Protein AF-A0A7X9RXE0-F1 (afdb_monomer_lite)

Organism: NCBI:txid694437

pLDDT: mean 81.04, std 15.09, range [37.72, 96.06]

Structure (mmCIF, N/CA/C/O backbone):
data_AF-A0A7X9RXE0-F1
#
_entry.id   AF-A0A7X9RXE0-F1
#
loop_
_atom_site.group_PDB
_atom_site.id
_atom_site.type_symbol
_atom_site.label_atom_id
_atom_site.label_alt_id
_atom_site.label_comp_id
_atom_site.label_asym_id
_atom_site.label_entity_id
_atom_site.label_seq_id
_atom_site.pdbx_PDB_ins_code
_atom_site.Cartn_x
_atom_site.Cartn_y
_atom_site.Cartn_z
_atom_site.occupancy
_atom_site.B_iso_or_equiv
_atom_site.auth_seq_id
_atom_site.auth_comp_id
_atom_site.auth_asym_id
_atom_site.auth_atom_id
_atom_site.pdbx_PDB_model_num
ATOM 1 N N . MET A 1 1 ? 62.538 -8.781 -4.840 1.00 44.25 1 MET A N 1
ATOM 2 C CA . MET A 1 1 ? 61.489 -9.225 -5.786 1.00 44.25 1 MET A CA 1
ATOM 3 C C . MET A 1 1 ? 60.159 -8.525 -5.466 1.00 44.25 1 MET A C 1
ATOM 5 O O . MET A 1 1 ? 59.280 -9.158 -4.906 1.00 44.25 1 MET A O 1
ATOM 9 N N . PRO A 1 2 ? 59.990 -7.224 -5.781 1.00 45.50 2 PRO A N 1
ATOM 10 C CA . PRO A 1 2 ? 58.751 -6.494 -5.482 1.00 45.50 2 PRO A CA 1
ATOM 11 C C . PRO A 1 2 ? 57.802 -6.373 -6.693 1.00 45.50 2 PRO A C 1
ATOM 13 O O . PRO A 1 2 ? 56.736 -5.781 -6.589 1.00 45.50 2 PRO A O 1
ATOM 16 N N . LYS A 1 3 ? 58.161 -6.941 -7.854 1.00 43.97 3 LYS A N 1
ATOM 17 C CA . LYS A 1 3 ? 57.412 -6.771 -9.114 1.00 43.97 3 LYS A CA 1
ATOM 18 C C . LYS A 1 3 ? 56.179 -7.678 -9.263 1.00 43.97 3 LYS A C 1
ATOM 20 O O . LYS A 1 3 ? 55.408 -7.468 -10.188 1.00 43.97 3 LYS A O 1
ATOM 25 N N . PHE A 1 4 ? 55.963 -8.637 -8.359 1.00 48.12 4 PHE A N 1
ATOM 26 C CA . PHE A 1 4 ? 54.814 -9.557 -8.420 1.00 48.12 4 PHE A CA 1
ATOM 27 C C . PHE A 1 4 ? 53.604 -9.132 -7.572 1.00 48.12 4 PHE A C 1
ATOM 29 O O . PHE A 1 4 ? 52.523 -9.680 -7.751 1.00 48.12 4 PHE A O 1
ATOM 36 N N . ILE A 1 5 ? 53.747 -8.135 -6.690 1.00 50.75 5 ILE A N 1
ATOM 37 C CA . ILE A 1 5 ? 52.647 -7.689 -5.813 1.00 50.75 5 ILE A CA 1
ATOM 38 C C . ILE A 1 5 ? 51.764 -6.630 -6.497 1.00 50.75 5 ILE A C 1
ATOM 40 O O . ILE A 1 5 ? 50.580 -6.527 -6.195 1.00 50.75 5 ILE A O 1
ATOM 44 N N . LEU A 1 6 ? 52.283 -5.902 -7.494 1.00 44.28 6 LEU A N 1
ATOM 45 C CA . LEU A 1 6 ? 51.499 -4.876 -8.193 1.00 44.28 6 LEU A CA 1
ATOM 46 C C . LEU A 1 6 ? 50.479 -5.446 -9.198 1.00 44.28 6 LEU A C 1
ATOM 48 O O . LEU A 1 6 ? 49.524 -4.756 -9.540 1.00 44.28 6 LEU A O 1
ATOM 52 N N . LEU A 1 7 ? 50.643 -6.694 -9.657 1.00 44.19 7 LEU A N 1
ATOM 53 C CA . LEU A 1 7 ? 49.737 -7.290 -10.649 1.00 44.19 7 LEU A CA 1
ATOM 54 C C . LEU A 1 7 ? 48.401 -7.749 -10.035 1.00 44.19 7 LEU A C 1
ATOM 56 O O . LEU A 1 7 ? 47.395 -7.791 -10.732 1.00 44.19 7 LEU A O 1
ATOM 60 N N . LEU A 1 8 ? 48.360 -8.036 -8.729 1.00 46.97 8 LEU A N 1
ATOM 61 C CA . LEU A 1 8 ? 47.136 -8.465 -8.036 1.00 46.97 8 LEU A CA 1
ATOM 62 C C . LEU A 1 8 ? 46.193 -7.303 -7.684 1.00 46.97 8 LEU A C 1
ATOM 64 O O . LEU A 1 8 ? 45.002 -7.529 -7.499 1.00 46.97 8 LEU A O 1
ATOM 68 N N . ILE A 1 9 ? 46.683 -6.058 -7.662 1.00 52.66 9 ILE A N 1
ATOM 69 C CA . ILE A 1 9 ? 45.861 -4.867 -7.372 1.00 52.66 9 ILE A CA 1
ATOM 70 C C . ILE A 1 9 ? 45.094 -4.390 -8.622 1.00 52.66 9 ILE A C 1
ATOM 72 O O . ILE A 1 9 ? 44.033 -3.777 -8.508 1.00 52.66 9 ILE A O 1
ATOM 76 N N . PHE A 1 10 ? 45.564 -4.727 -9.827 1.00 45.03 10 PHE A N 1
ATOM 77 C CA . PHE A 1 10 ? 44.853 -4.395 -11.069 1.00 45.03 10 PHE A CA 1
ATOM 78 C C . PHE A 1 10 ? 43.798 -5.433 -11.477 1.00 45.03 10 PHE A C 1
ATOM 80 O O . PHE A 1 10 ? 42.866 -5.094 -12.204 1.00 45.03 10 PHE A O 1
ATOM 87 N N . ILE A 1 11 ? 43.872 -6.667 -10.965 1.00 47.78 11 ILE A N 1
ATOM 88 C CA . ILE A 1 11 ? 42.849 -7.695 -11.228 1.00 47.78 11 ILE A CA 1
ATOM 89 C C . ILE A 1 11 ? 41.599 -7.463 -10.356 1.00 47.78 11 ILE A C 1
ATOM 91 O O . ILE A 1 11 ? 40.492 -7.789 -10.774 1.00 47.78 11 ILE A O 1
ATOM 95 N N . SER A 1 12 ? 41.727 -6.807 -9.195 1.00 40.38 12 SER A N 1
ATOM 96 C CA . SER A 1 12 ? 40.586 -6.465 -8.328 1.00 40.38 12 SER A CA 1
ATOM 97 C C . SER A 1 12 ? 39.787 -5.230 -8.769 1.00 40.38 12 SER A C 1
ATOM 99 O O . SER A 1 12 ? 38.697 -5.005 -8.252 1.00 40.38 12 SER A O 1
ATOM 101 N N . HIS A 1 13 ? 40.278 -4.456 -9.745 1.00 43.56 13 HIS A N 1
ATOM 102 C CA . HIS A 1 13 ? 39.550 -3.318 -10.332 1.00 43.56 13 HIS A CA 1
ATOM 103 C C . HIS A 1 13 ? 38.833 -3.666 -11.640 1.00 43.56 13 HIS A C 1
ATOM 105 O O . HIS A 1 13 ? 38.138 -2.828 -12.206 1.00 43.56 13 HIS A O 1
ATOM 111 N N . SER A 1 14 ? 38.919 -4.922 -12.084 1.00 38.50 14 SER A N 1
ATOM 112 C CA . SER A 1 14 ? 38.002 -5.457 -13.091 1.00 38.50 14 SER A CA 1
ATOM 113 C C . SER A 1 14 ? 36.732 -5.953 -12.403 1.00 38.50 14 SER A C 1
ATOM 115 O O . SER A 1 14 ? 36.313 -7.093 -12.595 1.00 38.50 14 SER A O 1
ATOM 117 N N . VAL A 1 15 ? 36.101 -5.099 -11.589 1.00 40.09 15 VAL A N 1
ATOM 118 C CA . VAL A 1 15 ? 34.658 -5.224 -11.395 1.00 40.09 15 VAL A CA 1
ATOM 119 C C . VAL A 1 15 ? 34.097 -4.884 -12.761 1.00 40.09 15 VAL A C 1
ATOM 121 O O . VAL A 1 15 ? 33.949 -3.719 -13.119 1.00 40.09 15 VAL A O 1
ATOM 124 N N . ILE A 1 16 ? 33.939 -5.931 -13.570 1.00 41.44 16 ILE A N 1
ATOM 125 C CA . ILE A 1 16 ? 33.161 -5.941 -14.796 1.00 41.44 16 ILE A CA 1
ATOM 126 C C . ILE A 1 16 ? 31.924 -5.122 -14.461 1.00 41.44 16 ILE A C 1
ATOM 128 O O . ILE A 1 16 ? 31.120 -5.533 -13.622 1.00 41.44 16 ILE A O 1
ATOM 132 N N . GLY A 1 17 ? 31.858 -3.908 -15.016 1.00 37.72 17 GLY A N 1
ATOM 133 C CA . GLY A 1 17 ? 30.697 -3.054 -14.859 1.00 37.72 17 GLY A CA 1
ATOM 134 C C . GLY A 1 17 ? 29.487 -3.919 -15.162 1.00 37.72 17 GLY A C 1
ATOM 135 O O . GLY A 1 17 ? 29.499 -4.635 -16.165 1.00 37.72 17 GLY A O 1
ATOM 136 N N . GLN A 1 18 ? 28.523 -3.924 -14.243 1.00 44.25 18 GLN A N 1
ATOM 137 C CA . GLN A 1 18 ? 27.270 -4.671 -14.313 1.00 44.25 18 GLN A CA 1
ATOM 138 C C . GLN A 1 18 ? 26.441 -4.184 -15.505 1.00 44.25 18 GLN A C 1
ATOM 140 O O . GLN A 1 18 ? 25.438 -3.500 -15.370 1.00 44.25 18 GLN A O 1
ATOM 145 N N . ASN A 1 19 ? 26.923 -4.480 -16.698 1.00 42.69 19 ASN A N 1
ATOM 146 C CA . ASN A 1 19 ? 26.260 -4.263 -17.956 1.00 42.69 19 ASN A CA 1
ATOM 147 C C . ASN A 1 19 ? 26.312 -5.616 -18.655 1.00 42.69 19 ASN A C 1
ATOM 149 O O . ASN A 1 19 ? 26.971 -5.812 -19.679 1.00 42.69 19 ASN A O 1
ATOM 153 N N . THR A 1 20 ? 25.636 -6.596 -18.046 1.00 49.38 20 THR A N 1
ATOM 154 C CA . THR A 1 20 ? 24.972 -7.614 -18.852 1.00 49.38 20 THR A CA 1
ATOM 155 C C . THR A 1 20 ? 24.248 -6.826 -19.932 1.00 49.38 20 THR A C 1
ATOM 157 O O . THR A 1 20 ? 23.436 -5.965 -19.616 1.00 49.38 20 THR A O 1
ATOM 160 N N . ARG A 1 21 ? 24.645 -6.993 -21.199 1.00 50.47 21 ARG A N 1
ATOM 161 C CA . ARG A 1 21 ? 23.953 -6.369 -22.329 1.00 50.47 21 ARG A CA 1
ATOM 162 C C . ARG A 1 21 ? 22.486 -6.768 -22.213 1.00 50.47 21 ARG A C 1
ATOM 164 O O . ARG A 1 21 ? 22.130 -7.867 -22.631 1.00 50.47 21 ARG A O 1
ATOM 171 N N . THR A 1 22 ? 21.659 -5.917 -21.614 1.00 57.44 22 THR A N 1
ATOM 172 C CA . THR A 1 22 ? 20.219 -6.109 -21.624 1.00 57.44 22 THR A CA 1
ATOM 173 C C . THR A 1 22 ? 19.841 -6.092 -23.092 1.00 57.44 22 THR A C 1
ATOM 175 O O . THR A 1 22 ? 20.142 -5.127 -23.799 1.00 57.44 22 THR A O 1
ATOM 178 N N . ASP A 1 23 ? 19.288 -7.203 -23.576 1.00 76.00 23 ASP A N 1
ATOM 179 C CA . ASP A 1 23 ? 18.811 -7.306 -24.949 1.00 76.00 23 ASP A CA 1
ATOM 180 C C . ASP A 1 23 ? 17.946 -6.072 -25.243 1.00 76.00 23 ASP A C 1
ATOM 182 O O . ASP A 1 23 ? 17.090 -5.694 -24.437 1.00 76.00 23 ASP A O 1
ATOM 186 N N . LYS A 1 24 ? 18.192 -5.419 -26.383 1.00 82.88 24 LYS A N 1
ATOM 187 C CA . LYS A 1 24 ? 17.447 -4.233 -26.812 1.00 82.88 24 LYS A CA 1
ATOM 188 C C . LYS A 1 24 ? 15.937 -4.469 -26.708 1.00 82.88 24 LYS A C 1
ATOM 190 O O . LYS A 1 24 ? 15.223 -3.591 -26.234 1.00 82.88 24 LYS A O 1
ATOM 195 N N . ARG A 1 25 ? 15.468 -5.676 -27.045 1.00 84.69 25 ARG A N 1
ATOM 196 C CA . ARG A 1 25 ? 14.058 -6.065 -26.931 1.00 84.69 25 ARG A CA 1
ATOM 197 C C . ARG A 1 25 ? 13.564 -6.086 -25.481 1.00 84.69 25 ARG A C 1
ATOM 199 O O . ARG A 1 25 ? 12.455 -5.638 -25.211 1.00 84.69 25 ARG A O 1
ATOM 206 N N . VAL A 1 26 ? 14.373 -6.591 -24.548 1.00 85.69 26 VAL A N 1
ATOM 207 C CA . VAL A 1 26 ? 14.056 -6.618 -23.107 1.00 85.69 26 VAL A CA 1
ATOM 208 C C . VAL A 1 26 ? 13.986 -5.193 -22.558 1.00 85.69 26 VAL A C 1
ATOM 210 O O . VAL A 1 26 ? 13.062 -4.872 -21.817 1.00 85.69 26 VAL A O 1
ATOM 213 N N . SER A 1 27 ? 14.908 -4.317 -22.966 1.00 87.56 27 SER A N 1
ATOM 214 C CA . SER A 1 27 ? 14.890 -2.902 -22.574 1.00 87.56 27 SER A CA 1
ATOM 215 C C . SER A 1 27 ? 13.670 -2.159 -23.129 1.00 87.56 27 SER A C 1
ATOM 217 O O . SER A 1 27 ? 13.019 -1.421 -22.395 1.00 87.56 27 SER A O 1
ATOM 219 N N . GLU A 1 28 ? 13.316 -2.380 -24.397 1.00 91.44 28 GLU A N 1
ATOM 220 C CA . GLU A 1 28 ? 12.114 -1.799 -25.005 1.00 91.44 28 GLU A CA 1
ATOM 221 C C . GLU A 1 28 ? 10.843 -2.244 -24.274 1.00 91.44 28 GLU A C 1
ATOM 223 O O . GLU A 1 28 ? 10.012 -1.402 -23.935 1.00 91.44 28 GLU A O 1
ATOM 228 N N . LYS A 1 29 ? 10.718 -3.541 -23.961 1.00 93.69 29 LYS A N 1
ATOM 229 C CA . LYS A 1 29 ? 9.581 -4.069 -23.195 1.00 93.69 29 LYS A CA 1
ATOM 230 C C . LYS A 1 29 ? 9.522 -3.538 -21.770 1.00 93.69 29 LYS A C 1
ATOM 232 O O . LYS A 1 29 ? 8.448 -3.166 -21.309 1.00 93.69 29 LYS A O 1
ATOM 237 N N . PHE A 1 30 ? 10.660 -3.446 -21.090 1.00 93.88 30 PHE A N 1
ATOM 238 C CA . PHE A 1 30 ? 10.729 -2.814 -19.778 1.00 93.88 30 PHE A CA 1
ATOM 239 C C . PHE A 1 30 ? 10.177 -1.382 -19.831 1.00 93.88 30 PHE A C 1
ATOM 241 O O . PHE A 1 30 ? 9.247 -1.058 -19.098 1.00 93.88 30 PHE A O 1
ATOM 248 N N . HIS A 1 31 ? 10.687 -0.548 -20.741 1.00 93.44 31 HIS A N 1
ATOM 249 C CA . HIS A 1 31 ? 10.259 0.846 -20.871 1.00 93.44 31 HIS A CA 1
ATOM 250 C C . HIS A 1 31 ? 8.787 0.985 -21.284 1.00 93.44 31 HIS A C 1
ATOM 252 O O . HIS A 1 31 ? 8.106 1.880 -20.785 1.00 93.44 31 HIS A O 1
ATOM 258 N N . GLU A 1 32 ? 8.281 0.088 -22.140 1.00 94.88 32 GLU A N 1
ATOM 259 C CA . GLU A 1 32 ? 6.870 0.047 -22.546 1.00 94.88 32 GLU A CA 1
ATOM 260 C C . GLU A 1 32 ? 5.936 0.009 -21.332 1.00 94.88 32 GLU A C 1
ATOM 262 O O . GLU A 1 32 ? 4.974 0.771 -21.292 1.00 94.88 32 GLU A O 1
ATOM 267 N N . PHE A 1 33 ? 6.220 -0.838 -20.338 1.00 94.31 33 PHE A N 1
ATOM 268 C CA . PHE A 1 33 ? 5.375 -0.981 -19.148 1.00 94.31 33 PHE A CA 1
ATOM 269 C C . PHE A 1 33 ? 5.765 -0.037 -18.011 1.00 94.31 33 PHE A C 1
ATOM 271 O O . PHE A 1 33 ? 4.893 0.451 -17.294 1.00 94.31 33 PHE A O 1
ATOM 278 N N . PHE A 1 34 ? 7.055 0.249 -17.846 1.00 94.25 34 PHE A N 1
ATOM 279 C CA . PHE A 1 34 ? 7.559 1.069 -16.747 1.00 94.25 34 PHE A CA 1
ATOM 280 C C . PHE A 1 34 ? 7.143 2.542 -16.872 1.00 94.25 34 PHE A C 1
ATOM 282 O O . PHE A 1 34 ? 6.776 3.174 -15.877 1.00 94.25 34 PHE A O 1
ATOM 289 N N . TYR A 1 35 ? 7.119 3.076 -18.097 1.00 94.75 35 TYR A N 1
ATOM 290 C CA . TYR A 1 35 ? 6.674 4.447 -18.368 1.00 94.75 35 TYR A CA 1
ATOM 291 C C . TYR A 1 35 ? 5.185 4.562 -18.693 1.00 94.75 35 TYR A C 1
ATOM 293 O O . TYR A 1 35 ? 4.685 5.670 -18.890 1.00 94.75 35 TYR A O 1
ATOM 301 N N . TYR A 1 36 ? 4.463 3.443 -18.762 1.00 95.19 36 TYR A N 1
ATOM 302 C CA . TYR A 1 36 ? 3.055 3.459 -19.123 1.00 95.19 36 TYR A CA 1
ATOM 303 C C . TYR A 1 36 ? 2.219 4.232 -18.097 1.00 95.19 36 TYR A C 1
ATOM 305 O O . TYR A 1 36 ? 2.326 4.014 -16.888 1.00 95.19 36 TYR A O 1
ATOM 313 N N . VAL A 1 37 ? 1.342 5.101 -18.597 1.00 93.12 37 VAL A N 1
ATOM 314 C CA . VAL A 1 37 ? 0.347 5.822 -17.800 1.00 93.12 37 VAL A CA 1
ATOM 315 C C . VAL A 1 37 ? -1.029 5.286 -18.191 1.00 93.12 37 VAL A C 1
ATOM 317 O O . VAL A 1 37 ? -1.451 5.508 -19.330 1.00 93.12 37 VAL A O 1
ATOM 320 N N . PRO A 1 38 ? -1.736 4.571 -17.299 1.00 89.75 38 PRO A N 1
ATOM 321 C CA . PRO A 1 38 ? -3.062 4.072 -17.622 1.00 89.75 38 PRO A CA 1
ATOM 322 C C . PRO A 1 38 ? -4.079 5.209 -17.685 1.00 89.75 38 PRO A C 1
ATOM 324 O O . PRO A 1 38 ? -3.904 6.281 -17.097 1.00 89.75 38 PRO A O 1
ATOM 327 N N . LYS A 1 39 ? -5.185 4.959 -18.382 1.00 85.94 39 LYS A N 1
ATOM 328 C CA . LYS A 1 39 ? -6.310 5.886 -18.428 1.00 85.94 39 LYS A CA 1
ATOM 329 C C . LYS A 1 39 ? -6.903 6.012 -17.021 1.00 85.94 39 LYS A C 1
ATOM 331 O O . LYS A 1 39 ? -7.104 4.994 -16.354 1.00 85.94 39 LYS A O 1
ATOM 336 N N . PRO A 1 40 ? -7.200 7.237 -16.556 1.00 72.38 40 PRO A N 1
ATOM 337 C CA . PRO A 1 40 ? -7.788 7.428 -15.239 1.00 72.38 40 PRO A CA 1
ATOM 338 C C . PRO A 1 40 ? -9.136 6.703 -15.174 1.00 72.38 40 PRO A C 1
ATOM 340 O O . PRO A 1 40 ? -9.995 6.911 -16.034 1.00 72.38 40 PRO A O 1
ATOM 343 N N . SER A 1 41 ? -9.333 5.847 -14.167 1.00 63.31 41 SER A N 1
ATOM 344 C CA . SER A 1 41 ? -10.673 5.339 -13.876 1.00 63.31 41 SER A CA 1
ATOM 345 C C . SER A 1 41 ? -11.470 6.379 -13.091 1.00 63.31 41 SER A C 1
ATOM 347 O O . SER A 1 41 ? -10.923 7.137 -12.294 1.00 63.31 41 SER A O 1
ATOM 349 N N . THR A 1 42 ? -12.783 6.417 -13.305 1.00 51.41 42 THR A N 1
ATOM 350 C CA . THR A 1 42 ? -13.730 7.351 -12.671 1.00 51.41 42 THR A CA 1
ATOM 351 C C . THR A 1 42 ? -13.966 7.082 -11.172 1.00 51.41 42 THR A C 1
ATOM 353 O O . THR A 1 42 ? -15.000 7.463 -10.633 1.00 51.41 42 THR A O 1
ATOM 356 N N . SER A 1 43 ? -13.040 6.412 -10.480 1.00 44.31 43 SER A N 1
ATOM 357 C CA . SER A 1 43 ? -13.219 5.936 -9.106 1.00 44.31 43 SER A CA 1
ATOM 358 C C . SER A 1 43 ? -12.566 6.853 -8.065 1.00 44.31 43 SER A C 1
ATOM 360 O O . SER A 1 43 ? -11.391 6.724 -7.741 1.00 44.31 43 SER A O 1
ATOM 362 N N . ASN A 1 44 ? -13.416 7.739 -7.546 1.00 42.53 44 ASN A N 1
ATOM 363 C CA . ASN A 1 44 ? -13.549 8.258 -6.182 1.00 42.53 44 ASN A CA 1
ATOM 364 C C . ASN A 1 44 ? -12.417 8.995 -5.431 1.00 42.53 44 ASN A C 1
ATOM 366 O O . ASN A 1 44 ? -11.430 8.437 -4.958 1.00 42.53 44 ASN A O 1
ATOM 370 N N . SER A 1 45 ? -12.818 10.228 -5.088 1.00 43.12 45 SER A N 1
ATOM 371 C CA . SER A 1 45 ? -12.722 10.872 -3.775 1.00 43.12 45 SER A CA 1
ATOM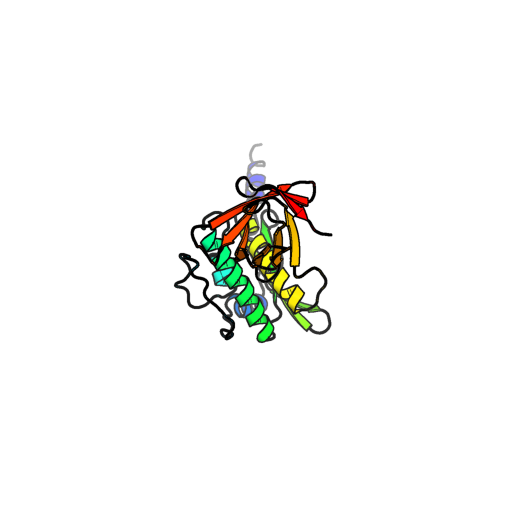 372 C C . SER A 1 45 ? -11.312 11.222 -3.305 1.00 43.12 45 SER A C 1
ATOM 374 O O . SER A 1 45 ? -10.631 10.503 -2.564 1.00 43.12 45 SER A O 1
ATOM 376 N N . GLU A 1 46 ? -10.924 12.432 -3.696 1.00 49.81 46 GLU A N 1
ATOM 377 C CA . GLU A 1 46 ? -9.988 13.266 -2.958 1.00 49.81 46 GLU A CA 1
ATOM 378 C C . GLU A 1 46 ? -10.516 13.432 -1.527 1.00 49.81 46 GLU A C 1
ATOM 380 O O . GLU A 1 46 ? -11.429 14.203 -1.245 1.00 49.81 46 GLU A O 1
ATOM 385 N N . ALA A 1 47 ? -9.952 12.663 -0.602 1.00 53.84 47 ALA A N 1
ATOM 386 C CA . ALA A 1 47 ? -9.845 13.149 0.760 1.00 53.84 47 ALA A CA 1
ATOM 387 C C . ALA A 1 47 ? -8.928 14.379 0.725 1.00 53.84 47 ALA A C 1
ATOM 389 O O . ALA A 1 47 ? -7.987 14.404 -0.072 1.00 53.84 47 ALA A O 1
ATOM 390 N N . ASN A 1 48 ? -9.176 15.355 1.600 1.00 59.91 48 ASN A N 1
ATOM 391 C CA . ASN A 1 48 ? -8.421 16.607 1.756 1.00 59.91 48 ASN A CA 1
ATOM 392 C C . ASN A 1 48 ? -6.973 16.391 2.263 1.00 59.91 48 ASN A C 1
ATOM 394 O O . ASN A 1 48 ? -6.483 17.114 3.130 1.00 59.91 48 ASN A O 1
ATOM 398 N N . LEU A 1 49 ? -6.277 15.364 1.775 1.00 70.00 49 LEU A N 1
ATOM 399 C CA . LEU A 1 49 ? -4.935 15.011 2.194 1.00 70.00 49 LEU A CA 1
ATOM 400 C C . LEU A 1 49 ? -3.942 15.991 1.560 1.00 70.00 49 LEU A C 1
ATOM 402 O O . LEU A 1 49 ? -3.646 15.931 0.366 1.00 70.00 49 LEU A O 1
ATOM 406 N N . LYS A 1 50 ? -3.408 16.902 2.374 1.00 75.38 50 LYS A N 1
ATOM 407 C CA . LYS A 1 50 ? -2.375 17.854 1.951 1.00 75.38 50 LYS A CA 1
ATOM 408 C C . LYS A 1 50 ? -1.055 17.109 1.723 1.00 75.38 50 LYS A C 1
ATOM 410 O O . LYS A 1 50 ? -0.332 16.829 2.677 1.00 75.38 50 LYS A O 1
ATOM 415 N N . SER A 1 51 ? -0.749 16.800 0.464 1.00 82.56 51 SER A N 1
ATOM 416 C CA . SER A 1 51 ? 0.554 16.285 0.020 1.00 82.56 51 SER A CA 1
ATOM 417 C C . SER A 1 51 ? 1.213 17.253 -0.959 1.00 82.56 51 SER A C 1
ATOM 419 O O . SER A 1 51 ? 0.537 17.874 -1.786 1.00 82.56 51 SER A O 1
ATOM 421 N N . LYS A 1 52 ? 2.549 17.329 -0.923 1.00 85.69 52 LYS A N 1
ATOM 422 C CA . LYS A 1 52 ? 3.345 18.111 -1.887 1.00 85.69 52 LYS A CA 1
ATOM 423 C C . LYS A 1 52 ? 3.286 17.551 -3.315 1.00 85.69 52 LYS A C 1
ATOM 425 O O . LYS A 1 52 ? 3.675 18.233 -4.256 1.00 85.69 52 LYS A O 1
ATOM 430 N N . TYR A 1 53 ? 2.801 16.320 -3.472 1.00 84.69 53 TYR A N 1
ATOM 431 C CA . TYR A 1 53 ? 2.683 15.616 -4.749 1.00 84.69 53 TYR A CA 1
ATOM 432 C C . TYR A 1 53 ? 1.284 15.719 -5.377 1.00 84.69 53 TYR A C 1
ATOM 434 O O . TYR A 1 53 ? 1.059 15.171 -6.453 1.00 84.69 53 TYR A O 1
ATOM 442 N N . SER A 1 54 ? 0.357 16.432 -4.729 1.00 81.69 54 SER A N 1
ATOM 443 C CA . SER A 1 54 ? -1.033 16.600 -5.181 1.00 81.69 54 SER A CA 1
ATOM 444 C C . SER A 1 54 ? -1.167 17.309 -6.533 1.00 81.69 54 SER A C 1
ATOM 446 O O . SER A 1 54 ? -2.140 17.093 -7.243 1.00 81.69 54 SER A O 1
ATOM 448 N N . SER A 1 55 ? -0.173 18.108 -6.929 1.00 80.00 55 SER A N 1
ATOM 449 C CA . SER A 1 55 ? -0.139 18.807 -8.221 1.00 80.00 55 SER A CA 1
ATOM 450 C C . SER A 1 55 ? 0.153 17.895 -9.418 1.00 80.00 55 SER A C 1
ATOM 452 O O . SER A 1 55 ? 0.092 18.337 -10.567 1.00 80.00 55 SER A O 1
ATOM 454 N N . PHE A 1 56 ? 0.510 16.631 -9.186 1.00 81.38 56 PHE A N 1
ATOM 455 C CA . PHE A 1 56 ? 0.749 15.681 -10.260 1.00 81.38 56 PHE A CA 1
ATOM 456 C C . PHE A 1 56 ? -0.556 15.061 -10.757 1.00 81.38 56 PHE A C 1
ATOM 458 O O . PHE A 1 56 ? -1.217 14.315 -10.047 1.00 81.38 56 PHE A O 1
ATOM 465 N N . ASN A 1 57 ? -0.855 15.282 -12.037 1.00 72.69 57 ASN A N 1
ATOM 466 C CA . ASN A 1 57 ? -2.100 14.810 -12.654 1.00 72.69 57 ASN A CA 1
ATOM 467 C C . ASN A 1 57 ? -2.095 13.317 -13.029 1.00 72.69 57 ASN A C 1
ATOM 469 O O . ASN A 1 57 ? -3.146 12.750 -13.312 1.00 72.69 57 ASN A O 1
ATOM 473 N N . GLN A 1 58 ? -0.916 12.694 -13.125 1.00 83.25 58 GLN A N 1
ATOM 474 C CA . GLN A 1 58 ? -0.733 11.331 -13.632 1.00 83.25 58 GLN A CA 1
ATOM 475 C C . GLN A 1 58 ? 0.478 10.655 -12.983 1.00 83.25 58 GLN A C 1
ATOM 477 O O . GLN A 1 58 ? 1.481 11.322 -12.683 1.00 83.25 58 GLN A O 1
ATOM 482 N N . PHE A 1 59 ? 0.387 9.332 -12.831 1.00 89.25 59 PHE A N 1
ATOM 483 C CA . PHE A 1 59 ? 1.410 8.470 -12.244 1.00 89.25 59 PHE A CA 1
ATOM 484 C C . PHE A 1 59 ? 1.657 7.238 -13.124 1.00 89.25 59 PHE A C 1
ATOM 486 O O . PHE A 1 59 ? 0.716 6.598 -13.586 1.00 89.25 59 PHE A O 1
ATOM 493 N N . SER A 1 60 ? 2.934 6.933 -13.341 1.00 92.56 60 SER A N 1
ATOM 494 C CA . SER A 1 60 ? 3.458 5.694 -13.927 1.00 92.56 60 SER A CA 1
ATOM 495 C C . SER A 1 60 ? 4.230 4.916 -12.854 1.00 92.56 60 SER A C 1
ATOM 497 O O . SER A 1 60 ? 4.485 5.445 -11.763 1.00 92.56 60 SER A O 1
ATOM 499 N N . LEU A 1 61 ? 4.644 3.681 -13.164 1.00 92.44 61 LEU A N 1
ATOM 500 C CA . LEU A 1 61 ? 5.551 2.925 -12.294 1.00 92.44 61 LEU A CA 1
ATOM 501 C C . LEU A 1 61 ? 6.859 3.685 -12.072 1.00 92.44 61 LEU A C 1
ATOM 503 O O . LEU A 1 61 ? 7.303 3.788 -10.936 1.00 92.44 61 LEU A O 1
ATOM 507 N N . GLU A 1 62 ? 7.430 4.268 -13.127 1.00 92.06 62 GLU A N 1
ATOM 508 C CA . GLU A 1 62 ? 8.645 5.078 -13.032 1.00 92.06 62 GLU A CA 1
ATOM 509 C C . GLU A 1 62 ? 8.485 6.283 -12.107 1.00 92.06 62 GLU A C 1
ATOM 511 O O . GLU A 1 62 ? 9.301 6.506 -11.212 1.00 92.06 62 GLU A O 1
ATOM 516 N N . LYS A 1 63 ? 7.400 7.035 -12.258 1.00 90.62 63 LYS A N 1
ATOM 517 C CA . LYS A 1 63 ? 7.195 8.222 -11.438 1.00 90.62 63 LYS A CA 1
ATOM 518 C C . LYS A 1 63 ? 7.019 7.863 -9.967 1.00 90.62 63 LYS A C 1
ATOM 520 O O . LYS A 1 63 ? 7.571 8.533 -9.100 1.00 90.62 63 LYS A O 1
ATOM 525 N N . LEU A 1 64 ? 6.271 6.800 -9.671 1.00 90.88 64 LEU A N 1
ATOM 526 C CA . LEU A 1 64 ? 6.133 6.319 -8.297 1.00 90.88 64 LEU A CA 1
ATOM 527 C C . LEU A 1 64 ? 7.443 5.752 -7.770 1.00 90.88 64 LEU A C 1
ATOM 529 O O . LEU A 1 64 ? 7.773 6.008 -6.623 1.00 90.88 64 LEU A O 1
ATOM 533 N N . PHE A 1 65 ? 8.216 5.065 -8.603 1.00 88.12 65 PHE A N 1
ATOM 534 C CA . PHE A 1 65 ? 9.542 4.579 -8.252 1.00 88.12 65 PHE A CA 1
ATOM 535 C C . PHE A 1 65 ? 10.482 5.712 -7.821 1.00 88.12 65 PHE A C 1
ATOM 537 O O . PHE A 1 65 ? 11.166 5.585 -6.812 1.00 88.12 65 PHE A O 1
ATOM 544 N N . VAL A 1 66 ? 10.459 6.846 -8.526 1.00 86.31 66 VAL A N 1
ATOM 545 C CA . VAL A 1 66 ? 11.274 8.024 -8.188 1.00 86.31 66 VAL A CA 1
ATOM 546 C C . VAL A 1 66 ? 10.763 8.747 -6.937 1.00 86.31 66 VAL A C 1
ATOM 548 O O . VAL A 1 66 ? 11.554 9.226 -6.129 1.00 86.31 66 VAL A O 1
ATOM 551 N N . LEU A 1 67 ? 9.443 8.871 -6.776 1.00 87.19 67 LEU A N 1
ATOM 552 C CA . LEU A 1 67 ? 8.847 9.664 -5.694 1.00 87.19 67 LEU A CA 1
ATOM 553 C C . LEU A 1 67 ? 8.705 8.894 -4.375 1.00 87.19 67 LEU A C 1
ATOM 555 O O . LEU A 1 67 ? 8.662 9.511 -3.306 1.00 87.19 67 LEU A O 1
ATOM 559 N N . TYR A 1 68 ? 8.585 7.567 -4.443 1.00 85.94 68 TYR A N 1
ATOM 560 C CA . TYR A 1 68 ? 8.321 6.700 -3.302 1.00 85.94 68 TYR A CA 1
ATOM 561 C C . TYR A 1 68 ? 9.611 6.318 -2.582 1.00 85.94 68 TYR A C 1
ATOM 563 O O . TYR A 1 68 ? 10.096 5.190 -2.634 1.00 85.94 68 TYR A O 1
ATOM 571 N N . ASP A 1 69 ? 10.137 7.283 -1.845 1.00 75.69 69 ASP A N 1
ATOM 572 C CA . ASP A 1 69 ? 11.131 7.051 -0.810 1.00 75.69 69 ASP A CA 1
ATOM 573 C C . ASP A 1 69 ? 10.456 7.125 0.564 1.00 75.69 69 ASP A C 1
ATOM 575 O O . ASP A 1 69 ? 9.625 7.990 0.785 1.00 75.69 69 ASP A O 1
ATOM 579 N N . ARG A 1 70 ? 10.788 6.245 1.515 1.00 74.06 70 ARG A N 1
ATOM 580 C CA . ARG A 1 70 ? 10.234 6.313 2.883 1.00 74.06 70 ARG A CA 1
ATOM 581 C C . ARG A 1 70 ? 11.085 7.148 3.842 1.00 74.06 70 ARG A C 1
ATOM 583 O O . ARG A 1 70 ? 10.676 7.317 4.989 1.00 74.06 70 ARG A O 1
ATOM 590 N N . THR A 1 71 ? 12.259 7.626 3.419 1.00 68.19 71 THR A N 1
ATOM 591 C CA . THR A 1 71 ? 13.200 8.329 4.310 1.00 68.19 71 THR A CA 1
ATOM 592 C C . THR A 1 71 ? 12.999 9.843 4.370 1.00 68.19 71 THR A C 1
ATOM 594 O O . THR A 1 71 ? 13.364 10.465 5.365 1.00 68.19 71 THR A O 1
ATOM 597 N N . SER A 1 72 ? 12.377 10.430 3.347 1.00 63.56 72 SER A N 1
ATOM 598 C CA . SER A 1 72 ? 12.221 11.883 3.184 1.00 63.56 72 SER A CA 1
ATOM 599 C C . SER A 1 72 ? 10.783 12.464 3.225 1.00 63.56 72 SER A C 1
ATOM 601 O O . SER A 1 72 ? 10.653 13.659 3.512 1.00 63.56 72 SER A O 1
ATOM 603 N N . PRO A 1 73 ? 9.680 11.731 2.954 1.00 76.19 73 PRO A N 1
ATOM 604 C CA . PRO A 1 73 ? 8.346 12.332 2.917 1.00 76.19 73 PRO A CA 1
ATOM 605 C C . PRO A 1 73 ? 7.669 12.436 4.286 1.00 76.19 73 PRO A C 1
ATOM 607 O O . PRO A 1 73 ? 7.916 11.646 5.197 1.00 76.19 73 PRO A O 1
ATOM 610 N N . SER A 1 74 ? 6.735 13.385 4.394 1.00 84.38 74 SER A N 1
ATOM 611 C CA . SER A 1 74 ? 5.774 13.419 5.499 1.00 84.38 74 SER A CA 1
ATOM 612 C C . SER A 1 74 ? 4.853 12.190 5.466 1.00 84.38 74 SER A C 1
ATOM 614 O O . SER A 1 74 ? 4.703 11.537 4.431 1.00 84.38 74 SER A O 1
ATOM 616 N N . ILE A 1 75 ? 4.177 11.881 6.578 1.00 82.38 75 ILE A N 1
ATOM 617 C CA . ILE A 1 75 ? 3.230 10.754 6.618 1.00 82.38 75 ILE A CA 1
ATOM 618 C C . ILE A 1 75 ? 2.106 10.902 5.580 1.00 82.38 75 ILE A C 1
ATOM 620 O O . ILE A 1 75 ? 1.736 9.929 4.924 1.00 82.38 75 ILE A O 1
ATOM 624 N N . ASN A 1 76 ? 1.642 12.135 5.363 1.00 81.25 76 ASN A N 1
ATOM 625 C CA . ASN A 1 76 ? 0.641 12.464 4.353 1.00 81.25 76 ASN A CA 1
ATOM 626 C C . ASN A 1 76 ? 1.171 12.222 2.939 1.00 81.25 76 ASN A C 1
ATOM 628 O O . ASN A 1 76 ? 0.449 11.694 2.101 1.00 81.25 76 ASN A O 1
ATOM 632 N N . ASP A 1 77 ? 2.434 12.553 2.669 1.00 85.94 77 ASP A N 1
ATOM 633 C CA . ASP A 1 77 ? 3.051 12.269 1.372 1.00 85.94 77 ASP A CA 1
ATOM 634 C C . ASP A 1 77 ? 3.194 10.763 1.126 1.00 85.94 77 ASP A C 1
ATOM 636 O O . ASP A 1 77 ? 2.919 10.302 0.020 1.00 85.94 77 ASP A O 1
ATOM 640 N N . ILE A 1 78 ? 3.575 9.985 2.148 1.00 86.62 78 ILE A N 1
ATOM 641 C CA . ILE A 1 78 ? 3.636 8.519 2.044 1.00 86.62 78 ILE A CA 1
ATOM 642 C C . ILE A 1 78 ? 2.249 7.972 1.704 1.00 86.62 78 ILE A C 1
ATOM 644 O O . ILE A 1 78 ? 2.114 7.239 0.731 1.00 86.62 78 ILE A O 1
ATOM 648 N N . ILE A 1 79 ? 1.215 8.354 2.456 1.00 84.75 79 ILE A N 1
ATOM 649 C CA . ILE A 1 79 ? -0.162 7.891 2.223 1.00 84.75 79 ILE A CA 1
ATOM 650 C C . ILE A 1 79 ? -0.652 8.296 0.833 1.00 84.75 79 ILE A C 1
ATOM 652 O O . ILE A 1 79 ? -1.247 7.479 0.131 1.00 84.75 79 ILE A O 1
ATOM 656 N N . PHE A 1 80 ? -0.379 9.535 0.416 1.00 86.06 80 PHE A N 1
ATOM 657 C CA . PHE A 1 80 ? -0.726 10.004 -0.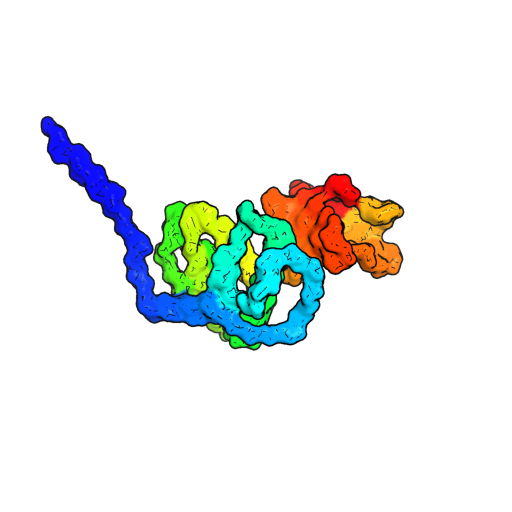918 1.00 86.06 80 PHE A CA 1
ATOM 658 C C . PHE A 1 80 ? -0.115 9.098 -1.989 1.00 86.06 80 PHE A C 1
ATOM 660 O O . PHE A 1 80 ? -0.836 8.605 -2.853 1.00 86.06 80 PHE A O 1
ATOM 667 N N . LEU A 1 81 ? 1.191 8.828 -1.910 1.00 89.12 81 LEU A N 1
ATOM 668 C CA . LEU A 1 81 ? 1.877 7.978 -2.879 1.00 89.12 81 LEU A CA 1
ATOM 669 C C . LEU A 1 81 ? 1.404 6.518 -2.824 1.00 89.12 81 LEU A C 1
ATOM 671 O O . LEU A 1 81 ? 1.231 5.914 -3.878 1.00 89.12 81 LEU A O 1
ATOM 675 N N . GLU A 1 82 ? 1.132 5.955 -1.640 1.00 88.75 82 GLU A N 1
ATOM 676 C CA . GLU A 1 82 ? 0.566 4.600 -1.509 1.00 88.75 82 GLU A CA 1
ATOM 677 C C . GLU A 1 82 ? -0.800 4.495 -2.214 1.00 88.75 82 GLU A C 1
ATOM 679 O O . GLU A 1 82 ? -1.043 3.523 -2.927 1.00 88.75 82 GLU A O 1
ATOM 684 N N . ARG A 1 83 ? -1.652 5.529 -2.136 1.00 86.44 83 ARG A N 1
ATOM 685 C CA . ARG A 1 83 ? -2.913 5.584 -2.904 1.00 86.44 83 ARG A CA 1
ATOM 686 C C . ARG A 1 83 ? -2.689 5.649 -4.409 1.00 86.44 83 ARG A C 1
ATOM 688 O O . ARG A 1 83 ? -3.429 5.018 -5.161 1.00 86.44 83 ARG A O 1
ATOM 695 N N . GLN A 1 84 ? -1.675 6.387 -4.856 1.00 88.94 84 GLN A N 1
ATOM 696 C CA . GLN A 1 84 ? -1.322 6.410 -6.275 1.00 88.94 84 GLN A CA 1
ATOM 697 C C . GLN A 1 84 ? -0.811 5.039 -6.748 1.00 88.94 84 GLN A C 1
ATOM 699 O O . GLN A 1 84 ? -1.146 4.634 -7.857 1.00 88.94 84 GLN A O 1
ATOM 704 N N . ILE A 1 85 ? -0.085 4.287 -5.908 1.00 91.31 85 ILE A N 1
ATOM 705 C CA . ILE A 1 85 ? 0.325 2.898 -6.196 1.00 91.31 85 ILE A CA 1
ATOM 706 C C . ILE A 1 85 ? -0.902 1.985 -6.341 1.00 91.31 85 ILE A C 1
ATOM 708 O O . ILE A 1 85 ? -0.984 1.229 -7.311 1.00 91.31 85 ILE A O 1
ATOM 712 N N . ILE A 1 86 ? -1.871 2.070 -5.423 1.00 89.06 86 ILE A N 1
ATOM 713 C CA . ILE A 1 86 ? -3.115 1.280 -5.480 1.00 89.06 86 ILE A CA 1
ATOM 714 C C . ILE A 1 86 ? -3.902 1.611 -6.754 1.00 89.06 86 ILE A C 1
ATOM 716 O O . ILE A 1 86 ? -4.183 0.721 -7.555 1.00 89.06 86 ILE A O 1
ATOM 720 N N . SER A 1 87 ? -4.170 2.898 -6.999 1.00 88.62 87 SER A N 1
ATOM 721 C CA . SER A 1 87 ? -4.899 3.368 -8.186 1.00 88.62 87 SER A CA 1
ATOM 722 C C . SER A 1 87 ? -4.209 2.952 -9.489 1.00 88.62 87 SER A C 1
ATOM 724 O O . SER A 1 87 ? -4.858 2.462 -10.415 1.00 88.62 87 SER A O 1
ATOM 726 N N . LEU A 1 88 ? -2.878 3.077 -9.560 1.00 92.75 88 LEU A N 1
ATOM 727 C CA . LEU A 1 88 ? -2.093 2.607 -10.700 1.00 92.75 88 LEU A CA 1
ATOM 728 C C . LEU A 1 88 ? -2.293 1.101 -10.930 1.00 92.75 88 LEU A C 1
ATOM 730 O O . LEU A 1 88 ? -2.552 0.693 -12.062 1.00 92.75 88 LEU A O 1
ATOM 734 N N . SER A 1 89 ? -2.205 0.292 -9.870 1.00 91.75 89 SER A N 1
ATOM 735 C CA . SER A 1 89 ? -2.367 -1.169 -9.929 1.00 91.75 89 SER A CA 1
ATOM 736 C C . SER A 1 89 ? -3.747 -1.560 -10.465 1.00 91.75 89 SER A C 1
ATOM 738 O O . SER A 1 89 ? -3.856 -2.360 -11.395 1.00 91.75 89 SER A O 1
ATOM 740 N N . GLU A 1 90 ? -4.804 -0.937 -9.942 1.00 90.69 90 GLU A N 1
ATOM 741 C CA . GLU A 1 90 ? -6.178 -1.170 -10.389 1.00 90.69 90 GLU A CA 1
ATOM 742 C C . GLU A 1 90 ? -6.410 -0.754 -11.842 1.00 90.69 90 GLU A C 1
ATOM 744 O O . GLU A 1 90 ? -7.075 -1.468 -12.595 1.00 90.69 90 GLU A O 1
ATOM 749 N N . ASN A 1 91 ? -5.891 0.407 -12.253 1.00 92.25 91 ASN A N 1
ATOM 750 C CA . ASN A 1 91 ? -6.078 0.906 -13.615 1.00 92.25 91 ASN A CA 1
ATOM 751 C C . ASN A 1 91 ? -5.327 0.029 -14.630 1.00 92.25 91 ASN A C 1
ATOM 753 O O . ASN A 1 91 ? -5.888 -0.316 -15.670 1.00 92.25 91 ASN A O 1
ATOM 757 N N . LEU A 1 92 ? -4.108 -0.416 -14.307 1.00 94.06 92 LEU A N 1
ATOM 758 C CA . LEU A 1 92 ? -3.368 -1.387 -15.121 1.00 94.06 92 LEU A CA 1
ATOM 759 C C . LEU A 1 92 ? -4.122 -2.718 -15.238 1.00 94.06 92 LEU A C 1
ATOM 761 O O . LEU A 1 92 ? -4.253 -3.259 -16.339 1.00 94.06 92 LEU A O 1
ATOM 765 N N . PHE A 1 93 ? -4.687 -3.213 -14.133 1.00 92.44 93 PHE A N 1
ATOM 766 C CA . PHE A 1 93 ? -5.500 -4.426 -14.141 1.00 92.44 93 PHE A CA 1
ATOM 767 C C . PHE A 1 93 ? -6.754 -4.285 -15.018 1.00 92.44 93 PHE A C 1
ATOM 769 O O . PHE A 1 93 ? -7.027 -5.160 -15.844 1.00 92.44 93 PHE A O 1
ATOM 776 N N . LYS A 1 94 ? -7.489 -3.166 -14.905 1.00 91.88 94 LYS A N 1
ATOM 777 C CA . LYS A 1 94 ? -8.669 -2.854 -15.742 1.00 91.88 94 LYS A CA 1
ATOM 778 C C . LYS A 1 94 ? -8.326 -2.846 -17.235 1.00 91.88 94 LYS A C 1
ATOM 780 O O . LYS A 1 94 ? -9.126 -3.284 -18.058 1.00 91.88 94 LYS A O 1
ATOM 785 N N . GLU A 1 95 ? -7.119 -2.411 -17.584 1.00 93.88 95 GLU A N 1
ATOM 786 C CA . GLU A 1 95 ? -6.596 -2.427 -18.953 1.00 93.88 95 GLU A CA 1
ATOM 787 C C . GLU A 1 95 ? -5.962 -3.766 -19.374 1.00 93.88 95 GLU A C 1
ATOM 789 O O . GLU A 1 95 ? -5.348 -3.853 -20.440 1.00 93.88 95 GLU A O 1
ATOM 794 N N . LYS A 1 96 ? -6.116 -4.825 -18.565 1.00 93.31 96 LYS A N 1
ATOM 795 C CA . LYS A 1 96 ? -5.552 -6.169 -18.789 1.00 93.31 96 LYS A CA 1
ATOM 796 C C . LYS A 1 96 ? -4.020 -6.181 -18.898 1.00 93.31 96 LYS A C 1
ATOM 798 O O . LYS A 1 96 ? -3.437 -7.043 -19.558 1.00 93.31 96 LYS A O 1
ATOM 803 N N . LYS A 1 97 ? -3.350 -5.225 -18.250 1.00 94.38 97 LYS A N 1
ATOM 804 C CA . LYS A 1 97 ? -1.890 -5.177 -18.110 1.00 94.38 97 LYS A CA 1
ATOM 805 C C . LYS A 1 97 ? -1.497 -5.791 -16.773 1.00 94.38 97 LYS A C 1
ATOM 807 O O . LYS A 1 97 ? -1.305 -5.093 -15.784 1.00 94.38 97 LYS A O 1
ATOM 812 N N . TYR A 1 98 ? -1.407 -7.116 -16.753 1.00 94.88 98 TYR A N 1
ATOM 813 C CA . TYR A 1 98 ? -1.016 -7.867 -15.564 1.00 94.88 98 TYR A CA 1
ATOM 814 C C . TYR A 1 98 ? 0.495 -7.775 -15.374 1.00 94.88 98 TYR A C 1
ATOM 816 O O . TYR A 1 98 ? 1.257 -8.418 -16.095 1.00 94.88 98 TYR A O 1
ATOM 824 N N . ILE A 1 99 ? 0.918 -6.928 -14.445 1.00 95.75 99 ILE A N 1
ATOM 825 C CA . ILE A 1 99 ? 2.326 -6.686 -14.140 1.00 95.75 99 ILE A CA 1
ATOM 826 C C . ILE A 1 99 ? 2.572 -7.117 -12.700 1.00 95.75 99 ILE A C 1
ATOM 828 O O . ILE A 1 99 ? 1.764 -6.809 -11.838 1.00 95.75 99 ILE A O 1
ATOM 832 N N . LEU A 1 100 ? 3.681 -7.792 -12.427 1.00 94.88 100 LEU A N 1
ATOM 833 C CA . LEU A 1 100 ? 4.215 -7.961 -11.079 1.00 94.88 100 LEU A CA 1
ATOM 834 C C . LEU A 1 100 ? 5.583 -7.296 -11.013 1.00 94.88 100 LEU A C 1
ATOM 836 O O . LEU A 1 100 ? 6.343 -7.310 -11.981 1.00 94.88 100 LEU A O 1
ATOM 840 N N . LEU A 1 101 ? 5.889 -6.697 -9.871 1.00 95.00 101 LEU A N 1
ATOM 841 C CA . LEU A 1 101 ? 7.164 -6.036 -9.648 1.00 95.00 101 LEU A CA 1
ATOM 842 C C . LEU A 1 101 ? 8.093 -6.927 -8.829 1.00 95.00 101 LEU A C 1
ATOM 844 O O . LEU A 1 101 ? 7.654 -7.652 -7.940 1.00 95.00 101 LEU A O 1
ATOM 848 N N . GLU A 1 102 ? 9.391 -6.822 -9.068 1.00 92.44 102 GLU A N 1
ATOM 849 C CA . GLU A 1 102 ? 10.414 -7.420 -8.209 1.00 92.44 102 GLU A CA 1
ATOM 850 C C . GLU A 1 102 ? 11.449 -6.355 -7.849 1.00 92.44 102 GLU A C 1
ATOM 852 O O . GLU A 1 102 ? 11.889 -5.597 -8.709 1.00 92.44 102 GLU A O 1
ATOM 857 N N . ALA A 1 103 ? 11.848 -6.276 -6.580 1.00 89.88 103 ALA A N 1
ATOM 858 C CA . ALA A 1 103 ? 12.983 -5.450 -6.180 1.00 89.88 103 ALA A CA 1
ATOM 859 C C . ALA A 1 103 ? 14.254 -6.297 -6.299 1.00 89.88 103 ALA A C 1
ATOM 861 O O . ALA A 1 103 ? 14.377 -7.309 -5.612 1.00 89.88 103 ALA A O 1
ATOM 862 N N . ILE A 1 104 ? 15.191 -5.876 -7.148 1.00 87.94 104 ILE A N 1
ATOM 863 C CA . ILE A 1 104 ? 16.507 -6.512 -7.311 1.00 87.94 104 ILE A CA 1
ATOM 864 C C . ILE A 1 104 ? 17.617 -5.504 -6.997 1.00 87.94 104 ILE A C 1
ATOM 866 O O . ILE A 1 104 ? 17.371 -4.295 -6.941 1.00 87.94 104 ILE A O 1
ATOM 870 N N . GLY A 1 105 ? 18.843 -5.981 -6.781 1.00 84.81 105 GLY A N 1
ATOM 871 C CA . GLY A 1 105 ? 19.973 -5.120 -6.443 1.00 84.81 105 GLY A CA 1
ATOM 872 C C . GLY A 1 105 ? 20.520 -5.323 -5.035 1.00 84.81 105 GLY A C 1
ATOM 873 O O . GLY A 1 105 ? 20.608 -6.437 -4.516 1.00 84.81 105 GLY A O 1
ATOM 874 N N . GLY A 1 106 ? 20.949 -4.225 -4.416 1.00 78.56 106 GLY A N 1
ATOM 875 C CA . GLY A 1 106 ? 21.669 -4.265 -3.146 1.00 78.56 106 GLY A CA 1
ATOM 876 C C . GLY A 1 106 ? 23.070 -4.868 -3.286 1.00 78.56 106 GLY A C 1
ATOM 877 O O . GLY A 1 106 ? 23.745 -4.664 -4.293 1.00 78.56 106 GLY A O 1
ATOM 878 N N . ALA A 1 107 ? 23.512 -5.628 -2.279 1.00 75.44 107 ALA A N 1
ATOM 879 C CA . ALA A 1 107 ? 24.827 -6.278 -2.305 1.00 75.44 107 ALA A CA 1
ATOM 880 C C . ALA A 1 107 ? 24.968 -7.318 -3.436 1.00 75.44 107 ALA A C 1
ATOM 882 O O . ALA A 1 107 ? 26.083 -7.600 -3.868 1.00 75.44 107 ALA A O 1
ATOM 883 N N . SER A 1 108 ? 23.846 -7.858 -3.924 1.00 76.88 108 SER A N 1
ATOM 884 C CA . SER A 1 108 ? 23.798 -8.860 -4.994 1.00 76.88 108 SER A CA 1
ATOM 885 C C . SER A 1 108 ? 23.918 -8.261 -6.401 1.00 76.88 108 SER A C 1
ATOM 887 O O . SER A 1 108 ? 24.174 -8.996 -7.352 1.00 76.88 108 SER A O 1
ATOM 889 N N . GLY A 1 109 ? 23.764 -6.939 -6.548 1.00 78.06 109 GLY A N 1
ATOM 890 C CA . GLY A 1 109 ? 23.684 -6.288 -7.858 1.00 78.06 109 GLY A CA 1
ATOM 891 C C . GLY A 1 109 ? 22.407 -6.637 -8.631 1.00 78.06 109 GLY A C 1
ATOM 892 O O . GLY A 1 109 ? 21.521 -7.319 -8.121 1.00 78.06 109 GLY A O 1
ATOM 893 N N . CYS A 1 110 ? 22.298 -6.127 -9.857 1.00 83.69 110 CYS A N 1
ATOM 894 C CA . CYS A 1 110 ? 21.129 -6.325 -10.721 1.00 83.69 110 CYS A CA 1
ATOM 895 C C . CYS A 1 110 ? 21.488 -7.251 -11.884 1.00 83.69 110 CYS A C 1
ATOM 897 O O . CYS A 1 110 ? 21.753 -6.795 -12.996 1.00 83.69 110 CYS A O 1
ATOM 899 N N . VAL A 1 111 ? 21.584 -8.548 -11.595 1.00 80.25 111 VAL A N 1
ATOM 900 C CA . VAL A 1 111 ? 22.075 -9.555 -12.550 1.00 80.25 111 VAL A CA 1
ATOM 901 C C . VAL A 1 111 ? 20.952 -10.172 -13.385 1.00 80.25 111 VAL A C 1
ATOM 903 O O . VAL A 1 111 ? 21.208 -10.719 -14.457 1.00 80.25 111 VAL A O 1
ATOM 906 N N . GLU A 1 112 ? 19.710 -10.056 -12.923 1.00 83.00 112 GLU A N 1
ATOM 907 C CA . GLU A 1 112 ? 18.515 -10.562 -13.586 1.00 83.00 112 GLU A CA 1
ATOM 908 C C . GLU A 1 112 ? 18.016 -9.622 -14.702 1.00 83.00 112 GLU A C 1
ATOM 910 O O . GLU A 1 112 ? 18.162 -8.398 -14.611 1.00 83.00 112 GLU A O 1
ATOM 915 N N . PRO A 1 113 ? 17.356 -10.160 -15.749 1.00 86.12 113 PRO A N 1
ATOM 916 C CA . PRO A 1 113 ? 16.724 -9.343 -16.780 1.00 86.12 113 PRO A CA 1
ATOM 917 C C . PRO A 1 113 ? 15.647 -8.426 -16.196 1.00 86.12 113 PRO A C 1
ATOM 919 O O . PRO A 1 113 ? 14.774 -8.877 -15.453 1.00 86.12 113 PRO A O 1
ATOM 922 N N . TRP A 1 114 ? 15.649 -7.153 -16.597 1.00 89.25 114 TRP A N 1
ATOM 923 C CA . TRP A 1 114 ? 14.690 -6.154 -16.102 1.00 89.25 114 TRP A CA 1
ATOM 924 C C . TRP A 1 114 ? 13.235 -6.440 -16.487 1.00 89.25 114 TRP A C 1
ATOM 926 O O . TRP A 1 114 ? 12.318 -5.904 -15.867 1.00 89.25 114 TRP A O 1
ATOM 936 N N . TYR A 1 115 ? 13.028 -7.286 -17.496 1.00 93.31 115 TYR A N 1
ATOM 937 C CA . TYR A 1 115 ? 11.723 -7.701 -17.982 1.00 93.31 115 TYR A CA 1
ATOM 938 C C . TYR A 1 115 ? 11.687 -9.204 -18.247 1.00 93.31 115 TYR A C 1
ATOM 940 O O . TYR A 1 115 ? 12.628 -9.763 -18.815 1.00 93.31 115 TYR A O 1
ATOM 948 N N . GLU A 1 116 ? 10.578 -9.834 -17.882 1.00 94.00 116 GLU A N 1
ATOM 949 C CA . GLU A 1 116 ? 10.263 -11.225 -18.198 1.00 94.00 116 GLU A CA 1
ATOM 950 C C . GLU A 1 116 ? 8.744 -11.397 -18.354 1.00 94.00 116 GLU A C 1
ATOM 952 O O . GLU A 1 116 ? 7.967 -10.664 -17.747 1.00 94.00 116 GLU A O 1
ATOM 957 N N . GLU A 1 117 ? 8.311 -12.375 -19.148 1.00 93.19 117 GLU A N 1
ATOM 958 C CA . GLU A 1 117 ? 6.910 -12.798 -19.232 1.00 93.19 117 GLU A CA 1
ATOM 959 C C . GLU A 1 117 ? 6.774 -14.218 -18.681 1.00 93.19 117 GLU A C 1
ATOM 961 O O . GLU A 1 117 ? 7.573 -15.093 -19.020 1.00 93.19 117 GLU A O 1
ATOM 966 N N . LYS A 1 118 ? 5.764 -14.451 -17.840 1.00 92.62 118 LYS A N 1
ATOM 967 C CA . LYS A 1 118 ? 5.405 -15.778 -17.326 1.00 92.62 118 LYS A CA 1
ATOM 968 C C . LYS A 1 118 ? 3.908 -15.992 -17.427 1.00 92.62 118 LYS A C 1
ATOM 970 O O . LYS A 1 118 ? 3.134 -15.094 -17.113 1.00 92.62 118 LYS A O 1
ATOM 975 N N . GLU A 1 119 ? 3.504 -17.198 -17.793 1.00 90.94 119 GLU A N 1
ATOM 976 C CA . GLU A 1 119 ? 2.104 -17.598 -17.725 1.00 90.94 119 GLU A CA 1
ATOM 977 C C . GLU A 1 119 ? 1.777 -18.082 -16.304 1.00 90.94 119 GLU A C 1
ATOM 979 O O . GLU A 1 119 ? 2.435 -18.983 -15.782 1.00 90.94 119 GLU A O 1
ATOM 984 N N . ILE A 1 120 ? 0.781 -17.466 -15.663 1.00 86.25 120 ILE A N 1
ATOM 985 C CA . ILE A 1 120 ? 0.250 -17.875 -14.354 1.00 86.25 120 ILE A CA 1
ATOM 986 C C . ILE A 1 120 ? -1.264 -18.003 -14.499 1.00 86.25 120 ILE A C 1
ATOM 988 O O . ILE A 1 120 ? -1.924 -17.044 -14.900 1.00 86.25 120 ILE A O 1
ATOM 992 N N . ASP A 1 121 ? -1.808 -19.189 -14.218 1.00 83.88 121 ASP A N 1
ATOM 993 C CA . ASP A 1 121 ? -3.241 -19.501 -14.332 1.00 83.88 121 ASP A CA 1
ATOM 994 C C . ASP A 1 121 ? -3.869 -19.060 -15.672 1.00 83.88 121 ASP A C 1
ATOM 996 O O . ASP A 1 121 ? -4.960 -18.487 -15.724 1.00 83.88 121 ASP A O 1
ATOM 1000 N N . GLY A 1 122 ? -3.153 -19.293 -16.780 1.00 84.62 122 GLY A N 1
ATOM 1001 C CA . GLY A 1 122 ? -3.609 -18.944 -18.131 1.00 84.62 122 GLY A CA 1
ATOM 1002 C C . GLY A 1 122 ? -3.542 -17.451 -18.469 1.00 84.62 122 GLY A C 1
ATOM 1003 O O . GLY A 1 122 ? -4.201 -17.003 -19.410 1.00 84.62 122 GLY A O 1
ATOM 1004 N N . ARG A 1 123 ? -2.806 -16.648 -17.688 1.00 88.00 123 ARG A N 1
ATOM 1005 C CA . ARG A 1 123 ? -2.607 -15.212 -17.925 1.00 88.00 123 ARG A CA 1
ATOM 1006 C C . ARG A 1 123 ? -1.133 -14.891 -18.118 1.00 88.00 123 ARG A C 1
ATOM 1008 O O . ARG A 1 123 ? -0.303 -15.273 -17.299 1.00 88.00 123 ARG A O 1
ATOM 1015 N N . ASP A 1 124 ? -0.836 -14.088 -19.135 1.00 93.00 124 ASP A N 1
ATOM 1016 C CA . ASP A 1 124 ? 0.509 -13.560 -19.367 1.00 93.00 124 ASP A CA 1
ATOM 1017 C C . ASP A 1 124 ? 0.832 -12.455 -18.357 1.00 93.00 124 ASP A C 1
ATOM 1019 O O . ASP A 1 124 ? 0.398 -11.303 -18.509 1.00 93.00 124 ASP A O 1
ATOM 1023 N N . ILE A 1 125 ? 1.618 -12.793 -17.343 1.00 94.31 125 ILE A N 1
ATOM 1024 C CA . ILE A 1 125 ? 2.118 -11.880 -16.322 1.00 94.31 125 ILE A CA 1
ATOM 1025 C C . ILE A 1 125 ? 3.460 -11.298 -16.762 1.00 94.31 125 ILE A C 1
ATOM 1027 O O . ILE A 1 125 ? 4.384 -12.022 -17.129 1.00 94.31 125 ILE A O 1
ATOM 1031 N N . LYS A 1 126 ? 3.572 -9.971 -16.706 1.00 96.06 126 LYS A N 1
ATOM 1032 C CA . LYS A 1 126 ? 4.782 -9.217 -17.031 1.00 96.06 126 LYS A CA 1
ATOM 1033 C C . LYS A 1 126 ? 5.530 -8.937 -15.739 1.00 96.06 126 LYS A C 1
ATOM 1035 O O . LYS A 1 126 ? 5.013 -8.243 -14.872 1.00 96.06 126 LYS A O 1
ATOM 1040 N N . ILE A 1 127 ? 6.735 -9.458 -15.597 1.00 95.44 127 ILE A N 1
ATOM 1041 C CA . ILE A 1 127 ? 7.584 -9.202 -14.440 1.00 95.44 127 ILE A CA 1
ATOM 1042 C C . ILE A 1 127 ? 8.500 -8.030 -14.770 1.00 95.44 127 ILE A C 1
ATOM 1044 O O . ILE A 1 127 ? 9.305 -8.107 -15.697 1.00 95.44 127 ILE A O 1
ATOM 1048 N N . ILE A 1 128 ? 8.370 -6.948 -14.007 1.00 95.19 128 ILE A N 1
ATOM 1049 C CA . ILE A 1 128 ? 9.204 -5.749 -14.109 1.00 95.19 128 ILE A CA 1
ATOM 1050 C C . ILE A 1 128 ? 10.120 -5.701 -12.891 1.00 95.19 128 ILE A C 1
ATOM 1052 O O . ILE A 1 128 ? 9.655 -5.605 -11.755 1.00 95.19 128 ILE A O 1
ATOM 1056 N N . ARG A 1 129 ? 11.434 -5.751 -13.114 1.00 92.38 129 ARG A N 1
ATOM 1057 C CA . ARG A 1 129 ? 12.415 -5.732 -12.024 1.00 92.38 129 ARG A CA 1
ATOM 1058 C C . ARG A 1 129 ? 12.971 -4.331 -11.812 1.00 92.38 129 ARG A C 1
ATOM 1060 O O . ARG A 1 129 ? 13.572 -3.741 -12.706 1.00 92.38 129 ARG A O 1
ATOM 1067 N N . LEU A 1 130 ? 12.781 -3.814 -10.606 1.00 90.38 130 LEU A N 1
ATOM 1068 C CA . LEU A 1 130 ? 13.251 -2.516 -10.150 1.00 90.38 130 LEU A CA 1
ATOM 1069 C C . LEU A 1 130 ? 14.636 -2.680 -9.527 1.00 90.38 130 LEU A C 1
ATOM 1071 O O . LEU A 1 130 ? 14.771 -3.108 -8.376 1.00 90.38 130 LEU A O 1
ATOM 1075 N N . CYS A 1 131 ? 15.657 -2.351 -10.310 1.00 85.69 131 CYS A N 1
ATOM 1076 C CA . CYS A 1 131 ? 17.048 -2.367 -9.882 1.00 85.69 131 CYS A CA 1
ATOM 1077 C C . CYS A 1 131 ? 17.360 -1.176 -8.970 1.00 85.69 131 CYS A C 1
ATOM 1079 O O . CYS A 1 131 ? 17.109 -0.034 -9.347 1.00 85.69 131 CYS A O 1
ATOM 1081 N N . SER A 1 132 ? 17.945 -1.443 -7.800 1.00 81.62 132 SER A N 1
ATOM 1082 C CA . SER A 1 132 ? 18.458 -0.399 -6.905 1.00 81.62 132 SER A CA 1
ATOM 1083 C C . SER A 1 132 ? 19.830 -0.708 -6.329 1.00 81.62 132 SER A C 1
ATOM 1085 O O . SER A 1 132 ? 20.199 -1.860 -6.094 1.00 81.62 132 SER A O 1
ATOM 1087 N N . GLY A 1 133 ? 20.575 0.355 -6.027 1.00 77.44 133 GLY A N 1
ATOM 1088 C CA . GLY A 1 133 ? 21.794 0.263 -5.228 1.00 77.44 133 GLY A CA 1
ATOM 1089 C C . GLY A 1 133 ? 21.519 -0.157 -3.777 1.00 77.44 133 GLY A C 1
ATOM 1090 O O . GLY A 1 133 ? 20.373 -0.284 -3.339 1.00 77.44 133 GLY A O 1
ATOM 1091 N N . CYS A 1 134 ? 22.587 -0.350 -2.997 1.00 67.44 134 CYS A N 1
ATOM 1092 C CA . CYS A 1 134 ? 22.514 -0.778 -1.593 1.00 67.44 134 CYS A CA 1
ATOM 1093 C C . CYS A 1 134 ? 21.652 0.122 -0.695 1.00 67.44 134 CYS A C 1
ATOM 1095 O O . CYS A 1 134 ? 20.980 -0.392 0.196 1.00 67.44 134 CYS A O 1
ATOM 1097 N N . SER A 1 135 ? 21.669 1.438 -0.911 1.00 64.06 135 SER A N 1
ATOM 1098 C CA . SER A 1 135 ? 20.891 2.401 -0.121 1.00 64.06 135 SER A CA 1
ATOM 1099 C C . SER A 1 135 ? 19.402 2.400 -0.470 1.00 64.06 135 SER A C 1
ATOM 1101 O O . SER A 1 135 ? 18.569 2.576 0.417 1.00 64.06 135 SER A O 1
ATOM 1103 N N . ASP A 1 136 ? 19.066 2.137 -1.733 1.00 66.69 136 ASP A N 1
ATOM 1104 C CA . ASP A 1 136 ? 17.736 2.429 -2.284 1.00 66.69 136 ASP A CA 1
ATOM 1105 C C . ASP A 1 136 ? 16.852 1.174 -2.368 1.00 66.69 136 ASP A C 1
ATOM 1107 O O . ASP A 1 136 ? 15.634 1.258 -2.532 1.00 66.69 136 ASP A O 1
ATOM 1111 N N . TYR A 1 137 ? 17.445 -0.013 -2.180 1.00 72.75 137 TYR A N 1
ATOM 1112 C CA . TYR A 1 137 ? 16.753 -1.306 -2.222 1.00 72.75 137 TYR A CA 1
ATOM 1113 C C . TYR A 1 137 ? 15.519 -1.358 -1.307 1.00 72.75 137 TYR A C 1
ATOM 1115 O O . TYR A 1 137 ? 14.485 -1.928 -1.663 1.00 72.75 137 TYR A O 1
ATOM 1123 N N . ARG A 1 138 ? 15.595 -0.734 -0.125 1.00 73.88 138 ARG A N 1
ATOM 1124 C CA . ARG A 1 138 ? 14.491 -0.744 0.843 1.00 73.88 138 ARG A CA 1
ATOM 1125 C C . ARG A 1 138 ? 13.266 0.019 0.335 1.00 73.88 138 ARG A C 1
ATOM 1127 O O . ARG A 1 138 ? 12.146 -0.434 0.569 1.00 73.88 138 ARG A O 1
ATOM 1134 N N . SER A 1 139 ? 13.460 1.140 -0.354 1.00 74.44 139 SER A N 1
ATOM 1135 C CA . SER A 1 139 ? 12.359 1.942 -0.899 1.00 74.44 139 SER A CA 1
ATOM 1136 C C . SER A 1 139 ? 11.662 1.205 -2.049 1.00 74.44 139 SER A C 1
ATOM 1138 O O . SER A 1 139 ? 10.436 1.066 -2.012 1.00 74.44 139 SER A O 1
ATOM 1140 N N . ASN A 1 140 ? 12.425 0.578 -2.957 1.00 82.94 140 ASN A N 1
ATOM 1141 C CA . ASN A 1 140 ? 11.870 -0.310 -3.993 1.00 82.94 140 ASN A CA 1
ATOM 1142 C C . ASN A 1 140 ? 11.030 -1.424 -3.390 1.00 82.94 140 ASN A C 1
ATOM 1144 O O . ASN A 1 140 ? 9.912 -1.673 -3.831 1.00 82.94 140 ASN A O 1
ATOM 1148 N N . TYR A 1 141 ? 11.573 -2.097 -2.374 1.00 85.62 141 TYR A N 1
ATOM 1149 C CA . TYR A 1 141 ? 10.908 -3.224 -1.741 1.00 85.62 141 TYR A CA 1
ATOM 1150 C C . TYR A 1 141 ? 9.523 -2.834 -1.214 1.00 85.62 141 TYR A C 1
ATOM 1152 O O . TYR A 1 141 ? 8.556 -3.568 -1.395 1.00 85.62 141 TYR A O 1
ATOM 1160 N N . HIS A 1 142 ? 9.396 -1.656 -0.603 1.00 86.00 142 HIS A N 1
ATOM 1161 C CA . HIS A 1 142 ? 8.109 -1.187 -0.103 1.00 86.00 142 HIS A CA 1
ATOM 1162 C C . HIS A 1 142 ? 7.100 -0.898 -1.223 1.00 86.00 142 HIS A C 1
ATOM 1164 O O . HIS A 1 142 ? 5.944 -1.299 -1.086 1.00 86.00 142 HIS A O 1
ATOM 1170 N N . LEU A 1 143 ? 7.526 -0.265 -2.322 1.00 90.12 143 LEU A N 1
ATOM 1171 C CA . LEU A 1 143 ? 6.666 -0.053 -3.493 1.00 90.12 143 LEU A CA 1
ATOM 1172 C C . LEU A 1 143 ? 6.176 -1.396 -4.043 1.00 90.12 143 LEU A C 1
ATOM 1174 O O . LEU A 1 143 ? 4.973 -1.588 -4.213 1.00 90.12 143 LEU A O 1
ATOM 1178 N N . VAL A 1 144 ? 7.104 -2.337 -4.255 1.00 91.19 144 VAL A N 1
ATOM 1179 C CA . VAL A 1 144 ? 6.832 -3.688 -4.769 1.00 91.19 144 VAL A CA 1
ATOM 1180 C C . VAL A 1 144 ? 5.813 -4.416 -3.902 1.00 91.19 144 VAL A C 1
ATOM 1182 O O . VAL A 1 144 ? 4.865 -4.987 -4.428 1.00 91.19 144 VAL A O 1
ATOM 1185 N N . VAL A 1 145 ? 5.974 -4.373 -2.577 1.00 88.50 145 VAL A N 1
ATOM 1186 C CA . VAL A 1 145 ? 5.057 -5.039 -1.642 1.00 88.50 145 VAL A CA 1
ATOM 1187 C C . VAL A 1 145 ? 3.634 -4.502 -1.772 1.00 88.50 145 VAL A C 1
ATOM 1189 O O . VAL A 1 145 ? 2.698 -5.293 -1.829 1.00 88.50 145 VAL A O 1
ATOM 1192 N N . ILE A 1 146 ? 3.457 -3.180 -1.824 1.00 88.12 146 ILE A N 1
ATOM 1193 C CA . ILE A 1 146 ? 2.123 -2.566 -1.899 1.00 88.12 146 ILE A CA 1
ATOM 1194 C C . ILE A 1 146 ? 1.486 -2.857 -3.255 1.00 88.12 146 ILE A C 1
ATOM 1196 O O . ILE A 1 146 ? 0.347 -3.312 -3.316 1.00 88.12 146 ILE A O 1
ATOM 1200 N N . TYR A 1 147 ? 2.241 -2.645 -4.332 1.00 92.06 147 TYR A N 1
ATOM 1201 C CA . TYR A 1 147 ? 1.772 -2.888 -5.690 1.00 92.06 147 TYR A CA 1
ATOM 1202 C C . TYR A 1 147 ? 1.365 -4.355 -5.895 1.00 92.06 147 TYR A C 1
ATOM 1204 O O . TYR A 1 147 ? 0.244 -4.645 -6.315 1.00 92.06 147 TYR A O 1
ATOM 1212 N N . ASN A 1 148 ? 2.248 -5.299 -5.551 1.00 91.69 148 ASN A N 1
ATOM 1213 C CA . ASN A 1 148 ? 1.983 -6.722 -5.753 1.00 91.69 148 ASN A CA 1
ATOM 1214 C C . ASN A 1 148 ? 0.866 -7.236 -4.846 1.00 91.69 148 ASN A C 1
ATOM 1216 O O . ASN A 1 148 ? 0.159 -8.145 -5.261 1.00 91.69 148 ASN A O 1
ATOM 1220 N N . ALA A 1 149 ? 0.671 -6.681 -3.644 1.00 86.44 149 ALA A N 1
ATOM 1221 C CA . ALA A 1 149 ? -0.460 -7.061 -2.797 1.00 86.44 149 ALA A CA 1
ATOM 1222 C C . ALA A 1 149 ? -1.799 -6.788 -3.503 1.00 86.44 149 ALA A C 1
ATOM 1224 O O . ALA A 1 149 ? -2.639 -7.683 -3.589 1.00 86.44 149 ALA A O 1
ATOM 1225 N N . VAL A 1 150 ? -1.958 -5.590 -4.079 1.00 88.19 150 VAL A N 1
ATOM 1226 C CA . VAL A 1 150 ? -3.157 -5.218 -4.846 1.00 88.19 150 VAL A CA 1
ATOM 1227 C C . VAL A 1 150 ? -3.275 -6.075 -6.106 1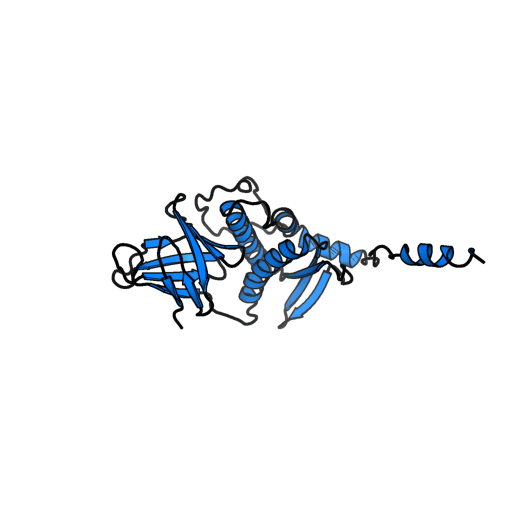.00 88.19 150 VAL A C 1
ATOM 1229 O O . VAL A 1 150 ? -4.328 -6.650 -6.373 1.00 88.19 150 VAL A O 1
ATOM 1232 N N . MET A 1 151 ? -2.194 -6.211 -6.880 1.00 90.75 151 MET A N 1
ATOM 1233 C CA . MET A 1 151 ? -2.250 -6.962 -8.134 1.00 90.75 151 MET A CA 1
ATOM 1234 C C . MET A 1 151 ? -2.522 -8.457 -7.917 1.00 90.75 151 MET A C 1
ATOM 1236 O O . MET A 1 151 ? -3.367 -9.016 -8.609 1.00 90.75 151 MET A O 1
ATOM 1240 N N . ASN A 1 152 ? -1.865 -9.109 -6.953 1.00 88.12 152 ASN A N 1
ATOM 1241 C CA . ASN A 1 152 ? -2.093 -10.526 -6.645 1.00 88.12 152 ASN A CA 1
ATOM 1242 C C . ASN A 1 152 ? -3.544 -10.781 -6.230 1.00 88.12 152 ASN A C 1
ATOM 1244 O O . ASN A 1 152 ? -4.157 -11.740 -6.699 1.00 88.12 152 ASN A O 1
ATOM 1248 N N . GLN A 1 153 ? -4.121 -9.886 -5.424 1.00 85.06 153 GLN A N 1
ATOM 1249 C CA . GLN A 1 153 ? -5.528 -9.963 -5.054 1.00 85.06 153 GLN A CA 1
ATOM 1250 C C . GLN A 1 153 ? -6.445 -9.834 -6.277 1.00 85.06 153 GLN A C 1
ATOM 1252 O O . GLN A 1 153 ? -7.348 -10.651 -6.449 1.00 85.06 153 GLN A O 1
ATOM 1257 N N . LEU A 1 154 ? -6.222 -8.830 -7.132 1.00 86.62 154 LEU A N 1
ATOM 1258 C CA . LEU A 1 154 ? -7.006 -8.645 -8.358 1.00 86.62 154 LEU A CA 1
ATOM 1259 C C . LEU A 1 154 ? -6.860 -9.844 -9.308 1.00 86.62 154 LEU A C 1
ATOM 1261 O O . LEU A 1 154 ? -7.805 -10.214 -10.005 1.00 86.62 154 LEU A O 1
ATOM 1265 N N . LEU A 1 155 ? -5.688 -10.483 -9.312 1.00 87.38 155 LEU A N 1
ATOM 1266 C CA . LEU A 1 155 ? -5.424 -11.686 -10.091 1.00 87.38 155 LEU A CA 1
ATOM 1267 C C . LEU A 1 155 ? -6.085 -12.944 -9.507 1.00 87.38 155 LEU A C 1
ATOM 1269 O O . LEU A 1 155 ? -6.361 -13.855 -10.287 1.00 87.38 155 LEU A O 1
ATOM 1273 N N . GLY A 1 156 ? -6.403 -12.970 -8.211 1.00 82.06 156 GLY A N 1
ATOM 1274 C CA . GLY A 1 156 ? -6.953 -14.137 -7.515 1.00 82.06 156 GLY A CA 1
ATOM 1275 C C . GLY A 1 156 ? -5.893 -15.131 -7.027 1.00 82.06 156 GLY A C 1
ATOM 1276 O O . GLY A 1 156 ? -6.215 -16.294 -6.815 1.00 82.06 156 GLY A O 1
ATOM 1277 N N . ILE A 1 157 ? -4.643 -14.687 -6.863 1.00 79.00 157 ILE A N 1
ATOM 1278 C CA . ILE A 1 157 ? -3.531 -15.495 -6.342 1.00 79.00 157 ILE A CA 1
ATOM 1279 C C . ILE A 1 157 ? -3.567 -15.406 -4.800 1.00 79.00 157 ILE A C 1
ATOM 1281 O O . ILE A 1 157 ? -3.473 -14.308 -4.251 1.00 79.00 157 ILE A O 1
ATOM 1285 N N . GLU A 1 158 ? -3.762 -16.530 -4.097 1.00 59.69 158 GLU A N 1
ATOM 1286 C CA . GLU A 1 158 ? -3.951 -16.570 -2.629 1.00 59.69 158 GLU A CA 1
ATOM 1287 C C . GLU A 1 158 ? -2.703 -16.173 -1.800 1.00 59.69 158 GLU A C 1
ATOM 1289 O O . GLU A 1 158 ? -1.580 -16.462 -2.229 1.00 59.69 158 GLU A O 1
ATOM 1294 N N . PRO A 1 159 ? -2.865 -15.712 -0.530 1.00 60.12 159 PRO A N 1
ATOM 1295 C CA . PRO A 1 159 ? -4.057 -15.105 0.107 1.00 60.12 159 PRO A CA 1
ATOM 1296 C C . PRO A 1 159 ? -3.689 -13.798 0.889 1.00 60.12 159 PRO A C 1
ATOM 1298 O O . PRO A 1 159 ? -2.538 -13.376 0.870 1.00 60.12 159 PRO A O 1
ATOM 1301 N N . GLU A 1 160 ? -4.539 -13.019 1.578 1.00 56.91 160 GLU A N 1
ATOM 1302 C CA . GLU A 1 160 ? -5.603 -13.324 2.551 1.00 56.91 160 GLU A CA 1
ATOM 1303 C C . GLU A 1 160 ? -6.320 -12.012 2.995 1.00 56.91 160 GLU A C 1
ATOM 1305 O O . GLU A 1 160 ? -5.862 -10.920 2.664 1.00 56.91 160 GLU A O 1
ATOM 1310 N N . ALA A 1 161 ? -7.431 -12.148 3.741 1.00 54.03 161 ALA A N 1
ATOM 1311 C CA . ALA A 1 161 ? -8.263 -11.137 4.424 1.00 54.03 161 ALA A CA 1
ATOM 1312 C C . ALA A 1 161 ? -8.219 -9.686 3.892 1.00 54.03 161 ALA A C 1
ATOM 1314 O O . ALA A 1 161 ? -7.305 -8.922 4.192 1.00 54.03 161 ALA A O 1
ATOM 1315 N N . LYS A 1 162 ? -9.310 -9.247 3.240 1.00 65.19 162 LYS A N 1
ATOM 1316 C CA . LYS A 1 162 ? -9.536 -7.819 2.924 1.00 65.19 162 LYS A CA 1
ATOM 1317 C C . LYS A 1 162 ? -9.351 -6.917 4.151 1.00 65.19 162 LYS A C 1
ATOM 1319 O O . LYS A 1 162 ? -8.886 -5.793 4.016 1.00 65.19 162 LYS A O 1
ATOM 1324 N N . HIS A 1 163 ? -9.691 -7.446 5.326 1.00 82.06 163 HIS A N 1
ATOM 1325 C CA . HIS A 1 163 ? -9.831 -6.699 6.562 1.00 82.06 163 HIS A CA 1
ATOM 1326 C C . HIS A 1 163 ? -9.065 -7.343 7.718 1.00 82.06 163 HIS A C 1
ATOM 1328 O O . HIS A 1 163 ? -9.179 -8.547 7.955 1.00 82.06 163 HIS A O 1
ATOM 1334 N N . VAL A 1 164 ? -8.325 -6.539 8.482 1.00 88.44 164 VAL A N 1
ATOM 1335 C CA . VAL A 1 164 ? -7.748 -6.937 9.773 1.00 88.44 164 VAL A CA 1
ATOM 1336 C C . VAL A 1 164 ? -8.428 -6.135 10.866 1.00 88.44 164 VAL A C 1
ATOM 1338 O O . VAL A 1 164 ? -8.254 -4.923 10.963 1.00 88.44 164 VAL A O 1
ATOM 1341 N N . MET A 1 165 ? -9.181 -6.822 11.720 1.00 92.75 165 MET A N 1
ATOM 1342 C CA . MET A 1 165 ? -9.999 -6.173 12.739 1.00 92.75 165 MET A CA 1
ATOM 1343 C C . MET A 1 165 ? -9.383 -6.307 14.130 1.00 92.75 165 MET A C 1
ATOM 1345 O O . MET A 1 165 ? -8.927 -7.373 14.546 1.00 92.75 165 MET A O 1
ATOM 1349 N N . TYR A 1 166 ? -9.425 -5.227 14.898 1.00 93.06 166 TYR A N 1
ATOM 1350 C CA . TYR A 1 166 ? -9.053 -5.192 16.302 1.00 93.06 166 TYR A CA 1
ATOM 1351 C C . TYR A 1 166 ? -10.191 -4.621 17.148 1.00 93.06 166 TYR A C 1
ATOM 1353 O O . TYR A 1 166 ? -11.010 -3.858 16.660 1.00 93.06 166 TYR A O 1
ATOM 1361 N N . SER A 1 167 ? -10.221 -4.940 18.440 1.00 92.44 167 SER A N 1
ATOM 1362 C CA . SER A 1 167 ? -11.203 -4.424 19.400 1.00 92.44 167 SER A CA 1
ATOM 1363 C C . SER A 1 167 ? -10.532 -3.739 20.589 1.00 92.44 167 SER A C 1
ATOM 1365 O O . SER A 1 167 ? -9.464 -4.156 21.044 1.00 92.44 167 SER A O 1
ATOM 1367 N N . SER A 1 168 ? -11.166 -2.695 21.114 1.00 90.06 168 SER A N 1
ATOM 1368 C CA . SER A 1 168 ? -10.786 -2.010 22.354 1.00 90.06 168 SER A CA 1
ATOM 1369 C C . SER A 1 168 ? -12.039 -1.631 23.142 1.00 90.06 168 SER A C 1
ATOM 1371 O O . SER A 1 168 ? -13.116 -1.508 22.572 1.00 90.06 168 SER A O 1
ATOM 1373 N N . ARG A 1 169 ? -11.894 -1.445 24.456 1.00 83.62 169 ARG A N 1
ATOM 1374 C CA . ARG A 1 169 ? -12.924 -0.854 25.335 1.00 83.62 169 ARG A CA 1
ATOM 1375 C C . ARG A 1 169 ? -12.588 0.580 25.756 1.00 83.62 169 ARG A C 1
ATOM 1377 O O . ARG A 1 169 ? -13.254 1.143 26.610 1.00 83.62 169 ARG A O 1
ATOM 1384 N N . ASN A 1 170 ? -11.504 1.135 25.213 1.00 73.69 170 ASN A N 1
ATOM 1385 C CA . ASN A 1 170 ? -10.877 2.358 25.718 1.00 73.69 170 ASN A CA 1
ATOM 1386 C C . ASN A 1 170 ? -10.822 3.479 24.668 1.00 73.69 170 ASN A C 1
ATOM 1388 O O . ASN A 1 170 ? -10.053 4.420 24.834 1.00 73.69 170 ASN A O 1
ATOM 1392 N N . PHE A 1 171 ? -11.577 3.382 23.572 1.00 72.88 171 PHE A N 1
ATOM 1393 C CA . PHE A 1 171 ? -11.621 4.455 22.578 1.00 72.88 171 PHE A CA 1
ATOM 1394 C C . PHE A 1 171 ? -12.836 5.336 22.842 1.00 72.88 171 PHE A C 1
ATOM 1396 O O . PHE A 1 171 ? -13.943 4.832 22.735 1.00 72.88 171 PHE A O 1
ATOM 1403 N N . VAL A 1 172 ? -12.597 6.605 23.208 1.00 63.47 172 VAL A N 1
ATOM 1404 C CA . VAL A 1 172 ? -13.586 7.654 23.545 1.00 63.47 172 VAL A CA 1
ATOM 1405 C C . VAL A 1 172 ? -14.667 7.181 24.544 1.00 63.47 172 VAL A C 1
ATOM 1407 O O . VAL A 1 172 ? -15.490 6.323 24.252 1.00 63.47 172 VAL A O 1
ATOM 1410 N N . GLU A 1 173 ? -14.667 7.739 25.759 1.00 62.94 173 GLU A N 1
ATOM 1411 C CA . GLU A 1 173 ? -15.731 7.513 26.765 1.00 62.94 173 GLU A CA 1
ATOM 1412 C C . GLU A 1 173 ? -15.987 6.038 27.161 1.00 62.94 173 GLU A C 1
ATOM 1414 O O . GLU A 1 173 ? -17.110 5.650 27.463 1.00 62.94 173 GLU A O 1
ATOM 1419 N N . ASN A 1 174 ? -14.945 5.196 27.206 1.00 68.50 174 ASN A N 1
ATOM 1420 C CA . ASN A 1 174 ? -15.049 3.760 27.533 1.00 68.50 174 ASN A CA 1
ATOM 1421 C C . ASN A 1 174 ? -15.974 2.952 26.599 1.00 68.50 174 ASN A C 1
ATOM 1423 O O . ASN A 1 174 ? -16.484 1.898 26.989 1.00 68.50 174 ASN A O 1
ATOM 1427 N N . SER A 1 175 ? -16.184 3.418 25.366 1.00 77.56 175 SER A N 1
ATOM 1428 C CA . SER A 1 175 ? -16.969 2.669 24.392 1.00 77.56 175 SER A CA 1
ATOM 1429 C C . SER A 1 175 ? -16.227 1.424 23.894 1.00 77.56 175 SER A C 1
ATOM 1431 O O . SER A 1 175 ? -14.996 1.403 23.734 1.00 77.56 175 SER A O 1
ATOM 1433 N N . THR A 1 176 ? -16.982 0.362 23.609 1.00 88.94 176 THR A N 1
ATOM 1434 C CA . THR A 1 176 ? -16.436 -0.793 22.898 1.00 88.94 176 THR A CA 1
ATOM 1435 C C . THR A 1 176 ? -16.321 -0.446 21.414 1.00 88.94 176 THR A C 1
ATOM 1437 O O . THR A 1 176 ? -17.328 -0.224 20.750 1.00 88.94 176 THR A O 1
ATOM 1440 N N . THR A 1 177 ? -15.101 -0.419 20.879 1.00 92.06 177 THR A N 1
ATOM 1441 C CA . THR A 1 177 ? -14.810 -0.007 19.499 1.00 92.06 177 THR A CA 1
ATOM 1442 C C . THR A 1 177 ? -14.086 -1.103 18.728 1.00 92.06 177 THR A C 1
ATOM 1444 O O . THR A 1 177 ? -13.177 -1.753 19.254 1.00 92.06 177 THR A O 1
ATOM 1447 N N . THR A 1 178 ? -14.443 -1.249 17.455 1.00 93.81 178 THR A N 1
ATOM 1448 C CA . THR A 1 178 ? -13.686 -2.009 16.462 1.00 9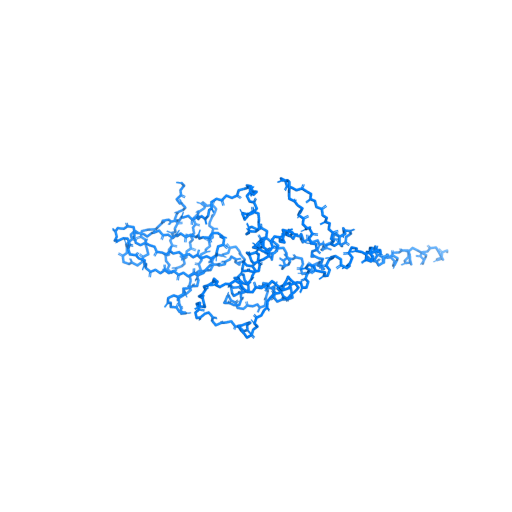3.81 178 THR A CA 1
ATOM 1449 C C . THR A 1 178 ? -12.832 -1.067 15.624 1.00 93.81 178 THR A C 1
ATOM 1451 O O . THR A 1 178 ? -13.338 -0.071 15.120 1.00 93.81 178 THR A O 1
ATOM 1454 N N . LEU A 1 179 ? -11.557 -1.405 15.456 1.00 94.12 179 LEU A N 1
ATOM 1455 C CA . LEU A 1 179 ? -10.663 -0.842 14.451 1.00 94.12 179 LEU A CA 1
ATOM 1456 C C . LEU A 1 179 ? -10.530 -1.847 13.311 1.00 94.12 179 LEU A C 1
ATOM 1458 O O . LEU A 1 179 ? -9.926 -2.900 13.501 1.00 94.12 179 LEU A O 1
ATOM 1462 N N . ASP A 1 180 ? -11.087 -1.527 12.156 1.00 93.38 180 ASP A N 1
ATOM 1463 C CA . ASP A 1 180 ? -11.001 -2.345 10.950 1.00 93.38 180 ASP A CA 1
ATOM 1464 C C . ASP A 1 180 ? -9.998 -1.722 9.976 1.00 93.38 180 ASP A C 1
ATOM 1466 O O . ASP A 1 180 ? -10.146 -0.555 9.614 1.00 93.38 180 ASP A O 1
ATOM 1470 N N . PHE A 1 181 ? -8.973 -2.480 9.589 1.00 90.75 181 PHE A N 1
ATOM 1471 C CA . PHE A 1 181 ? -8.004 -2.117 8.560 1.00 90.75 181 PHE A CA 1
ATOM 1472 C C . PHE A 1 181 ? -8.345 -2.799 7.241 1.00 90.75 181 PHE A C 1
ATOM 1474 O O . PHE A 1 181 ? -8.196 -4.015 7.149 1.00 90.75 181 PHE A O 1
ATOM 1481 N N . ASP A 1 182 ? -8.641 -2.029 6.199 1.00 87.62 182 ASP A N 1
ATOM 1482 C CA . ASP A 1 182 ? -8.608 -2.528 4.828 1.00 87.62 182 ASP A CA 1
ATOM 1483 C C . ASP A 1 182 ? -7.146 -2.637 4.366 1.00 87.62 182 ASP A C 1
ATOM 1485 O O . ASP A 1 182 ? -6.406 -1.644 4.324 1.00 87.62 182 ASP A O 1
ATOM 1489 N N . LEU A 1 183 ? -6.702 -3.857 4.057 1.00 79.25 183 LEU A N 1
ATOM 1490 C CA . LEU A 1 183 ? -5.318 -4.115 3.660 1.00 79.25 183 LEU A CA 1
ATOM 1491 C C . LEU A 1 183 ? -4.967 -3.612 2.259 1.00 79.25 183 LEU A C 1
ATOM 1493 O O . LEU A 1 183 ? -3.790 -3.375 1.976 1.00 79.25 183 LEU A O 1
ATOM 1497 N N . VAL A 1 184 ? -5.980 -3.436 1.421 1.00 74.62 184 VAL A N 1
ATOM 1498 C CA . VAL A 1 184 ? -5.876 -3.205 -0.016 1.00 74.62 184 VAL A CA 1
ATOM 1499 C C . VAL A 1 184 ? -5.980 -1.722 -0.298 1.00 74.62 184 VAL A C 1
ATOM 1501 O O . VAL A 1 184 ? -5.041 -1.121 -0.811 1.00 74.62 184 VAL A O 1
ATOM 1504 N N . GLU A 1 185 ? -7.096 -1.116 0.106 1.00 77.25 185 GLU A N 1
ATOM 1505 C CA . GLU A 1 185 ? -7.347 0.312 -0.077 1.00 77.25 185 GLU A CA 1
ATOM 1506 C C . GLU A 1 185 ? -6.528 1.165 0.895 1.00 77.25 185 GLU A C 1
ATOM 1508 O O . GLU A 1 185 ? -6.466 2.390 0.762 1.00 77.25 185 GLU A O 1
ATOM 1513 N N . ARG A 1 186 ? -5.885 0.521 1.881 1.00 83.00 186 ARG A N 1
ATOM 1514 C CA . ARG A 1 186 ? -5.112 1.178 2.940 1.00 83.00 186 ARG A CA 1
ATOM 1515 C C . ARG A 1 186 ? -5.956 2.167 3.731 1.00 83.00 186 ARG A C 1
ATOM 1517 O O . ARG A 1 186 ? -5.469 3.205 4.183 1.00 83.00 186 ARG A O 1
ATOM 1524 N N . THR A 1 187 ? -7.223 1.818 3.921 1.00 87.88 187 THR A N 1
ATOM 1525 C CA . THR A 1 187 ? -8.182 2.575 4.718 1.00 87.88 187 THR A CA 1
ATOM 1526 C C . THR A 1 187 ? -8.403 1.913 6.070 1.00 87.88 187 THR A C 1
ATOM 1528 O O . THR A 1 187 ? -8.101 0.736 6.272 1.00 87.88 187 THR A O 1
ATOM 1531 N N . TYR A 1 188 ? -8.864 2.688 7.043 1.00 92.69 188 TYR A N 1
ATOM 1532 C CA . TYR A 1 188 ? -9.304 2.163 8.326 1.00 92.69 188 TYR A CA 1
ATOM 1533 C C . TYR A 1 188 ? -10.641 2.774 8.723 1.00 92.69 188 TYR A C 1
ATOM 1535 O O . TYR A 1 188 ? -10.995 3.871 8.278 1.00 92.69 188 TYR A O 1
ATOM 1543 N N . SER A 1 189 ? -11.349 2.096 9.620 1.00 93.69 189 SER A N 1
ATOM 1544 C CA . SER A 1 189 ? -12.510 2.659 10.303 1.00 93.69 189 SER A CA 1
ATOM 1545 C C . SER A 1 189 ? -12.530 2.290 11.785 1.00 93.69 189 SER A C 1
ATOM 1547 O O . SER A 1 189 ? -12.208 1.163 12.166 1.00 93.69 189 SER A O 1
ATOM 1549 N N . PHE A 1 190 ? -12.909 3.259 12.617 1.00 92.50 190 PHE A N 1
ATOM 1550 C CA . PHE A 1 190 ? -13.306 3.059 14.002 1.00 92.50 190 PHE A CA 1
ATOM 1551 C C . PHE A 1 190 ? -14.828 3.043 14.086 1.00 92.50 190 PHE A C 1
ATOM 1553 O O . PHE A 1 190 ? -15.493 4.021 13.740 1.00 92.50 190 PHE A O 1
ATOM 1560 N N . ILE A 1 191 ? -15.383 1.936 14.567 1.00 92.44 191 ILE A N 1
ATOM 1561 C CA . ILE A 1 191 ? -16.828 1.739 14.681 1.00 92.44 191 ILE A CA 1
ATOM 1562 C C . ILE A 1 191 ? -17.159 1.412 16.132 1.00 92.44 191 ILE A C 1
ATOM 1564 O O . ILE A 1 191 ? -16.611 0.461 16.697 1.00 92.44 191 ILE A O 1
ATOM 1568 N N . ASN A 1 192 ? -18.079 2.169 16.724 1.00 91.56 192 ASN A N 1
ATOM 1569 C CA . ASN A 1 192 ? -18.665 1.827 18.010 1.00 91.56 192 ASN A CA 1
ATOM 1570 C C . ASN A 1 192 ? -19.478 0.532 17.852 1.00 91.56 192 ASN A C 1
ATOM 1572 O O . ASN A 1 192 ? -20.401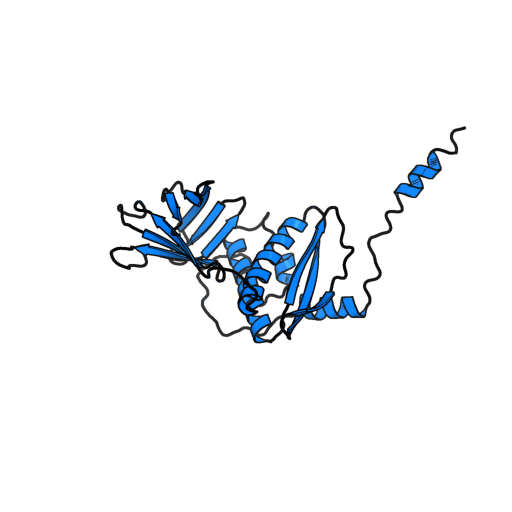 0.449 17.041 1.00 91.56 192 ASN A O 1
ATOM 1576 N N . ILE A 1 193 ? -19.137 -0.509 18.610 1.00 89.00 193 ILE A N 1
ATOM 1577 C CA . ILE A 1 193 ? -19.768 -1.826 18.471 1.00 89.00 193 ILE A CA 1
ATOM 1578 C C . ILE A 1 193 ? -21.231 -1.795 18.920 1.00 89.00 193 ILE A C 1
ATOM 1580 O O . ILE A 1 193 ? -22.051 -2.509 18.334 1.00 89.00 193 ILE A O 1
ATOM 1584 N N . GLU A 1 194 ? -21.545 -0.996 19.936 1.00 88.56 194 GLU A N 1
ATOM 1585 C CA . GLU A 1 194 ? -22.859 -0.926 20.577 1.00 88.56 194 GLU A CA 1
ATOM 1586 C C . GLU A 1 194 ? -23.823 -0.074 19.754 1.00 88.56 194 GLU A C 1
ATOM 1588 O O . GLU A 1 194 ? -24.903 -0.542 19.397 1.00 88.56 194 GLU A O 1
ATOM 1593 N N . THR A 1 195 ? -23.414 1.142 19.385 1.00 90.25 195 THR A N 1
ATOM 1594 C CA . THR A 1 195 ? -24.266 2.078 18.631 1.00 90.25 195 THR A CA 1
ATOM 1595 C C . THR A 1 195 ? -24.205 1.868 17.119 1.00 90.25 195 THR A C 1
ATOM 1597 O O . THR A 1 195 ? -25.049 2.396 16.400 1.00 90.25 195 THR A O 1
ATOM 1600 N N . LYS A 1 196 ? -23.221 1.103 16.621 1.00 90.50 196 LYS A N 1
ATOM 1601 C CA . LYS A 1 196 ? -22.875 0.974 15.189 1.00 90.50 196 LYS A CA 1
ATOM 1602 C C . LYS A 1 196 ? -22.464 2.288 14.523 1.00 90.50 196 LYS A C 1
ATOM 1604 O O . LYS A 1 196 ? -22.349 2.345 13.301 1.00 90.50 196 LYS A O 1
ATOM 1609 N N . GLU A 1 197 ? -22.214 3.326 15.310 1.00 91.06 197 GLU A N 1
ATOM 1610 C CA . GLU A 1 197 ? -21.776 4.620 14.813 1.00 91.06 197 GLU A CA 1
ATOM 1611 C C . GLU A 1 197 ? -20.315 4.565 14.356 1.00 91.06 197 GLU A C 1
ATOM 1613 O O . GLU A 1 197 ? -19.451 3.987 15.022 1.00 91.06 197 GLU A O 1
ATOM 1618 N N . MET A 1 198 ? -20.033 5.177 13.207 1.00 91.50 198 MET A N 1
ATOM 1619 C CA . MET A 1 198 ? -18.670 5.386 12.731 1.00 91.50 198 MET A CA 1
ATOM 1620 C C . MET A 1 198 ? -18.067 6.577 13.471 1.00 91.50 198 MET A C 1
ATOM 1622 O O . MET A 1 198 ? -18.480 7.711 13.250 1.00 91.50 198 MET A O 1
ATOM 1626 N N . ILE A 1 199 ? -17.089 6.307 14.331 1.00 91.31 199 ILE A N 1
ATOM 1627 C CA . ILE A 1 199 ? -16.451 7.322 15.174 1.00 91.31 199 ILE A CA 1
ATOM 1628 C C . ILE A 1 199 ? -15.410 8.100 14.371 1.00 91.31 199 ILE A C 1
ATOM 1630 O O . ILE A 1 199 ? -15.304 9.317 14.485 1.00 91.31 199 ILE A O 1
ATOM 1634 N N . ASP A 1 200 ? -14.620 7.383 13.574 1.00 92.00 200 ASP A N 1
ATOM 1635 C CA . ASP A 1 200 ? -13.615 7.972 12.700 1.00 92.00 200 ASP A CA 1
ATOM 1636 C C . ASP A 1 200 ? -13.262 6.995 11.572 1.00 92.00 200 ASP A C 1
ATOM 1638 O O . ASP A 1 200 ? -13.524 5.792 11.652 1.00 92.00 200 ASP A O 1
ATOM 1642 N N . LYS A 1 201 ? -12.684 7.514 10.495 1.00 92.81 201 LYS A N 1
ATOM 1643 C CA . LYS A 1 201 ? -12.149 6.728 9.387 1.00 92.81 201 LYS A CA 1
ATOM 1644 C C . LYS A 1 201 ? -11.045 7.497 8.693 1.00 92.81 201 LYS A C 1
ATOM 1646 O O . LYS A 1 201 ? -11.012 8.729 8.693 1.00 92.81 201 LYS A O 1
ATOM 1651 N N . GLY A 1 202 ? -10.208 6.777 7.973 1.00 90.62 202 GLY A N 1
ATOM 1652 C CA . GLY A 1 202 ? -9.222 7.423 7.131 1.00 90.62 202 GLY A CA 1
ATOM 1653 C C . GLY A 1 202 ? -8.272 6.432 6.512 1.00 90.62 202 GLY A C 1
ATOM 1654 O O . GLY A 1 202 ? -8.686 5.354 6.095 1.00 90.62 202 GLY A O 1
ATOM 1655 N N . PHE A 1 203 ? -7.004 6.811 6.451 1.00 88.31 203 PHE A N 1
ATOM 1656 C CA . PHE A 1 203 ? -5.957 6.031 5.806 1.00 88.31 203 PHE A CA 1
ATOM 1657 C C . PHE A 1 203 ? -4.940 5.541 6.814 1.00 88.31 203 PHE A C 1
ATOM 1659 O O . PHE A 1 203 ? -4.732 6.172 7.850 1.00 88.31 203 PHE A O 1
ATOM 1666 N N . TRP A 1 204 ? -4.273 4.439 6.494 1.00 90.25 204 TRP A N 1
ATOM 1667 C CA . TRP A 1 204 ? -3.202 3.931 7.328 1.00 90.25 204 TRP A CA 1
ATOM 1668 C C . TRP A 1 204 ? -1.942 3.594 6.542 1.00 90.25 204 TRP A C 1
ATOM 1670 O O . TRP A 1 204 ? -1.976 3.118 5.406 1.00 90.25 204 TRP A O 1
ATOM 1680 N N . THR A 1 205 ? -0.796 3.789 7.192 1.00 88.31 205 THR A N 1
ATOM 1681 C CA . THR A 1 205 ? 0.483 3.274 6.702 1.00 88.31 205 THR A CA 1
ATOM 1682 C C . THR A 1 205 ? 1.335 2.693 7.819 1.00 88.31 205 THR A C 1
ATOM 1684 O O . THR A 1 205 ? 1.072 2.913 8.999 1.00 88.31 205 THR A O 1
ATOM 1687 N N . LYS A 1 206 ? 2.357 1.914 7.457 1.00 86.81 206 LYS A N 1
ATOM 1688 C CA . LYS A 1 206 ? 3.287 1.294 8.404 1.00 86.81 206 LYS A CA 1
ATOM 1689 C C . LYS A 1 206 ? 4.712 1.778 8.180 1.00 86.81 206 LYS A C 1
ATOM 1691 O O . LYS A 1 206 ? 5.328 1.394 7.192 1.00 86.81 206 LYS A O 1
ATOM 1696 N N . LEU A 1 207 ? 5.273 2.525 9.126 1.00 84.00 207 LEU A N 1
ATOM 1697 C CA . LEU A 1 207 ? 6.644 3.036 9.077 1.00 84.00 207 LEU A CA 1
ATOM 1698 C C . LEU A 1 207 ? 7.415 2.590 10.325 1.00 84.00 207 LEU A C 1
ATOM 1700 O O . LEU A 1 207 ? 6.914 2.688 11.438 1.00 84.00 207 LEU A O 1
ATOM 1704 N N . ASN A 1 208 ? 8.629 2.061 10.143 1.00 83.38 208 ASN A N 1
ATOM 1705 C CA . ASN A 1 208 ? 9.518 1.642 11.240 1.00 83.38 208 ASN A CA 1
ATOM 1706 C C . ASN A 1 208 ? 8.871 0.711 12.290 1.00 83.38 208 ASN A C 1
ATOM 1708 O O . ASN A 1 208 ? 9.230 0.733 13.460 1.00 83.38 208 ASN A O 1
ATOM 1712 N N . GLY A 1 209 ? 7.934 -0.143 11.860 1.00 81.88 209 GLY A N 1
ATOM 1713 C CA . GLY A 1 209 ? 7.236 -1.093 12.736 1.00 81.88 209 GLY A CA 1
ATOM 1714 C C . GLY A 1 209 ? 5.960 -0.554 13.389 1.00 81.88 209 GLY A C 1
ATOM 1715 O O . GLY A 1 209 ? 5.192 -1.357 13.922 1.00 81.88 209 GLY A O 1
ATOM 1716 N N . ASN A 1 210 ? 5.691 0.747 13.267 1.00 89.31 210 ASN A N 1
ATOM 1717 C CA . ASN A 1 210 ? 4.491 1.401 13.778 1.00 89.31 210 ASN A CA 1
ATOM 1718 C C . ASN A 1 210 ? 3.466 1.615 12.663 1.00 89.31 210 ASN A C 1
ATOM 1720 O O . ASN A 1 210 ? 3.828 1.797 11.501 1.00 89.31 210 ASN A O 1
ATOM 1724 N N . TYR A 1 211 ? 2.192 1.572 13.031 1.00 91.69 211 TYR A N 1
ATOM 1725 C CA . TYR A 1 211 ? 1.045 1.908 12.202 1.00 91.69 211 TYR A CA 1
ATOM 1726 C C . TYR A 1 211 ? 0.645 3.351 12.489 1.00 91.69 211 TYR A C 1
ATOM 1728 O O . TYR A 1 211 ? 0.515 3.735 13.647 1.00 91.69 211 TYR A O 1
ATOM 1736 N N . PHE A 1 212 ? 0.431 4.125 11.437 1.00 91.69 212 PHE A N 1
ATOM 1737 C CA . PHE A 1 212 ? 0.001 5.513 11.492 1.00 91.69 212 PHE A CA 1
ATOM 1738 C C . PHE A 1 212 ? -1.360 5.602 10.825 1.00 91.69 212 PHE A C 1
ATOM 1740 O O . PHE A 1 212 ? -1.473 5.240 9.656 1.00 91.69 212 PHE A O 1
ATOM 1747 N N . LEU A 1 213 ? -2.367 6.044 11.569 1.00 91.75 213 LEU A N 1
ATOM 1748 C CA . LEU A 1 213 ? -3.720 6.290 11.087 1.00 91.75 213 LEU A CA 1
ATOM 1749 C C . LEU A 1 213 ? -3.903 7.794 10.914 1.00 91.75 213 LEU A C 1
ATOM 1751 O O . LEU A 1 213 ? -3.698 8.530 11.872 1.00 91.75 213 LEU A O 1
ATOM 1755 N N . VAL A 1 214 ? -4.295 8.239 9.727 1.00 89.75 214 VAL A N 1
ATOM 1756 C CA . VAL A 1 214 ? -4.572 9.647 9.417 1.00 89.75 214 VAL A CA 1
ATOM 1757 C C . VAL A 1 214 ? -6.056 9.779 9.135 1.00 89.75 214 VAL A C 1
ATOM 1759 O O . VAL A 1 214 ? -6.557 9.146 8.200 1.00 89.75 214 VAL A O 1
ATOM 1762 N N . SER A 1 215 ? -6.773 10.538 9.962 1.00 87.75 215 SER A N 1
ATOM 1763 C CA . SER A 1 215 ? -8.213 10.730 9.784 1.00 87.75 215 SER A CA 1
ATOM 1764 C C . SER A 1 215 ? -8.502 11.494 8.490 1.00 87.75 215 SER A C 1
ATOM 1766 O O . SER A 1 215 ? -7.866 12.494 8.162 1.00 87.75 215 SER A O 1
ATOM 1768 N N . ALA A 1 216 ? -9.479 10.998 7.731 1.00 85.31 216 ALA A N 1
ATOM 1769 C CA . ALA A 1 216 ? -10.035 11.705 6.579 1.00 85.31 216 ALA A CA 1
ATOM 1770 C C . ALA A 1 216 ? -11.197 12.629 6.979 1.00 85.31 216 ALA A C 1
ATOM 1772 O O . ALA A 1 216 ? -11.670 13.410 6.154 1.00 85.31 216 ALA A O 1
ATOM 1773 N N . MET A 1 217 ? -11.678 12.509 8.219 1.00 85.81 217 MET A N 1
ATOM 1774 C CA . MET A 1 217 ? -12.738 13.342 8.782 1.00 85.81 217 MET A CA 1
ATOM 1775 C C . MET A 1 217 ? -12.175 14.602 9.456 1.00 85.81 217 MET A C 1
ATOM 1777 O O . MET A 1 217 ? -12.830 15.640 9.431 1.00 85.81 217 MET A O 1
ATOM 1781 N N . ASP A 1 218 ? -10.969 14.523 10.025 1.00 83.88 218 ASP A N 1
ATOM 1782 C CA . ASP A 1 218 ? -10.287 15.618 10.724 1.00 83.88 218 ASP A CA 1
ATOM 1783 C C . ASP A 1 218 ? -8.770 15.541 10.475 1.00 83.88 218 ASP A C 1
ATOM 1785 O O . ASP A 1 218 ? -8.088 14.673 11.016 1.00 83.88 218 ASP A O 1
ATOM 1789 N N . ASP A 1 219 ? -8.224 16.456 9.665 1.00 71.69 219 ASP A N 1
ATOM 1790 C CA . ASP A 1 219 ? -6.815 16.428 9.236 1.00 71.69 219 ASP A CA 1
ATOM 1791 C C . ASP A 1 219 ? -5.807 16.682 10.374 1.00 71.69 219 ASP A C 1
ATOM 1793 O O . ASP A 1 219 ? -4.602 16.484 10.190 1.00 71.69 219 ASP A O 1
ATOM 1797 N N . SER A 1 220 ? -6.287 17.072 11.559 1.00 77.94 220 SER A N 1
ATOM 1798 C CA . SER A 1 220 ? -5.471 17.208 12.765 1.00 77.94 220 SER A CA 1
ATOM 1799 C C . SER A 1 220 ? -5.299 15.893 13.538 1.00 77.94 220 SER A C 1
ATOM 1801 O O . SER A 1 220 ? -4.355 15.761 14.322 1.00 77.94 220 SER A O 1
ATOM 1803 N N . LYS A 1 221 ? -6.176 14.903 13.316 1.00 83.50 221 LYS A N 1
ATOM 1804 C CA . LYS A 1 221 ? -6.163 13.627 14.041 1.00 83.50 221 LYS A CA 1
ATOM 1805 C C . LYS A 1 221 ? -5.277 12.604 13.349 1.00 83.50 221 LYS A C 1
ATOM 1807 O O . LYS A 1 221 ? -5.621 12.053 12.303 1.00 83.50 221 LYS A O 1
ATOM 1812 N N . ASN A 1 222 ? -4.171 12.289 14.016 1.00 86.69 222 ASN A N 1
ATOM 1813 C CA . ASN A 1 222 ? -3.289 11.191 13.657 1.00 86.69 222 ASN A CA 1
ATOM 1814 C C . ASN A 1 222 ? -3.085 10.276 14.860 1.00 86.69 222 ASN A C 1
ATOM 1816 O O . ASN A 1 222 ? -2.836 10.755 15.963 1.00 86.69 222 ASN A O 1
ATOM 1820 N N . TYR A 1 223 ? -3.142 8.966 14.638 1.00 90.25 223 TYR A N 1
ATOM 1821 C CA . TYR A 1 223 ? -2.920 7.978 15.686 1.00 90.25 223 TYR A CA 1
ATOM 1822 C C . TYR A 1 223 ? -1.737 7.090 15.347 1.00 90.25 223 TYR A C 1
ATOM 1824 O O . TYR A 1 223 ? -1.704 6.453 14.294 1.00 90.25 223 TYR A O 1
ATOM 1832 N N . GLU A 1 224 ? -0.788 7.001 16.270 1.00 92.81 224 GLU A N 1
ATOM 1833 C CA . GLU A 1 224 ? 0.330 6.075 16.164 1.00 92.81 224 GLU A CA 1
ATOM 1834 C C . GLU A 1 224 ? 0.085 4.832 17.024 1.00 92.81 224 GLU A C 1
ATOM 1836 O O . GLU A 1 224 ? -0.249 4.915 18.210 1.00 92.81 224 GLU A O 1
ATOM 1841 N N . PHE A 1 225 ? 0.284 3.661 16.423 1.00 93.81 225 PHE A N 1
ATOM 1842 C CA . PHE A 1 225 ? 0.165 2.366 17.073 1.00 93.81 225 PHE A CA 1
ATOM 1843 C C . PHE A 1 225 ? 1.411 1.512 16.852 1.00 93.81 225 PHE A C 1
ATOM 1845 O O . PHE A 1 225 ? 1.781 1.197 15.725 1.00 93.81 225 PHE A O 1
ATOM 1852 N N . ALA A 1 226 ? 1.995 1.003 17.930 1.00 93.44 226 ALA A N 1
ATOM 1853 C CA . ALA A 1 226 ? 3.023 -0.027 17.860 1.00 93.44 226 ALA A CA 1
ATOM 1854 C C . ALA A 1 226 ? 2.394 -1.428 17.900 1.00 93.44 226 ALA A C 1
ATOM 1856 O O . ALA A 1 226 ? 1.573 -1.729 18.777 1.00 93.44 226 ALA A O 1
ATOM 1857 N N . LEU A 1 227 ? 2.810 -2.321 16.995 1.00 91.38 227 LEU A N 1
ATOM 1858 C CA . LEU A 1 227 ? 2.413 -3.730 17.044 1.00 91.38 227 LEU A CA 1
ATOM 1859 C C . LEU A 1 227 ? 3.271 -4.491 18.056 1.00 91.38 227 LEU A C 1
ATOM 1861 O O . LEU A 1 227 ? 4.482 -4.642 17.915 1.00 91.38 227 LEU A O 1
ATOM 1865 N N . THR A 1 228 ? 2.620 -5.012 19.087 1.00 88.31 228 THR A N 1
ATOM 1866 C CA . THR A 1 228 ? 3.270 -5.808 20.130 1.00 88.31 228 THR A CA 1
ATOM 1867 C C . THR A 1 228 ? 3.410 -7.275 19.718 1.00 88.31 228 THR A C 1
ATOM 1869 O O . THR A 1 228 ? 2.628 -7.797 18.922 1.00 88.31 228 THR A O 1
ATOM 1872 N N . LYS A 1 229 ? 4.334 -8.000 20.369 1.00 82.25 229 LYS A N 1
ATOM 1873 C CA . LYS A 1 229 ? 4.546 -9.450 20.168 1.00 82.25 229 LYS A CA 1
ATOM 1874 C C . LYS A 1 229 ? 3.281 -10.306 20.345 1.00 82.25 229 LYS A C 1
ATOM 1876 O O . LYS A 1 229 ? 3.196 -11.389 19.787 1.00 82.25 229 LYS A O 1
ATOM 1881 N N . LYS A 1 230 ? 2.291 -9.828 21.108 1.00 83.62 230 LYS A N 1
ATOM 1882 C CA . LYS A 1 230 ? 1.008 -10.517 21.344 1.00 83.62 230 LYS A CA 1
ATOM 1883 C C . LYS A 1 230 ? -0.069 -10.154 20.306 1.00 83.62 230 LYS A C 1
ATOM 1885 O O . LYS A 1 230 ? -1.249 -10.270 20.611 1.00 83.62 230 LYS A O 1
ATOM 1890 N N . LYS A 1 231 ? 0.321 -9.649 19.126 1.00 84.75 231 LYS A N 1
ATOM 1891 C CA . LYS A 1 231 ? -0.583 -9.140 18.075 1.00 84.75 231 LYS A CA 1
ATOM 1892 C C . LYS A 1 231 ? -1.585 -8.085 18.580 1.00 84.75 231 LYS A C 1
ATOM 1894 O O . LYS A 1 231 ? -2.696 -7.977 18.078 1.00 84.75 231 LYS A O 1
ATOM 1899 N N . HIS A 1 232 ? -1.202 -7.301 19.588 1.00 90.31 232 HIS A N 1
ATOM 1900 C CA . HIS A 1 232 ? -1.976 -6.133 20.017 1.00 90.31 232 HIS A CA 1
ATOM 1901 C C . HIS A 1 232 ? -1.381 -4.871 19.417 1.00 90.31 232 HIS A C 1
ATOM 1903 O O . HIS A 1 232 ? -0.154 -4.749 19.403 1.00 90.31 232 HIS A O 1
ATOM 1909 N N . LEU A 1 233 ? -2.228 -3.924 19.035 1.00 92.38 233 LEU A N 1
ATOM 1910 C CA . LEU A 1 233 ? -1.807 -2.561 18.740 1.00 92.38 233 LEU A CA 1
ATOM 1911 C C . LEU A 1 233 ? -1.836 -1.738 20.029 1.00 92.38 233 LEU A C 1
ATOM 1913 O O . LEU A 1 233 ? -2.753 -1.880 20.840 1.00 92.38 233 LEU A O 1
ATOM 1917 N N . LYS A 1 234 ? -0.814 -0.911 20.246 1.00 91.56 234 LYS A N 1
ATOM 1918 C CA . LYS A 1 234 ? -0.716 -0.019 21.405 1.00 91.56 234 LYS A CA 1
ATOM 1919 C C . LYS A 1 234 ? -0.429 1.406 20.942 1.00 91.56 234 LYS A C 1
ATOM 1921 O O . LYS A 1 234 ? 0.600 1.631 20.319 1.00 91.56 234 LYS A O 1
ATOM 1926 N N . SER A 1 235 ? -1.306 2.328 21.311 1.00 89.94 235 SER A N 1
ATOM 1927 C CA . SER A 1 235 ? -1.158 3.777 21.180 1.00 89.94 235 SER A CA 1
ATOM 1928 C C . SER A 1 235 ? -1.022 4.407 22.568 1.00 89.94 235 SER A C 1
ATOM 1930 O O . SER A 1 235 ? -1.514 3.854 23.559 1.00 89.94 235 SER A O 1
ATOM 1932 N N . THR A 1 236 ? -0.336 5.544 22.648 1.00 84.44 236 THR A N 1
ATOM 1933 C CA . THR A 1 236 ? -0.308 6.394 23.847 1.00 84.44 236 THR A CA 1
ATOM 1934 C C . THR A 1 236 ? -1.647 7.075 24.093 1.00 84.44 236 THR A C 1
ATOM 1936 O O . THR A 1 236 ? -2.046 7.204 25.246 1.00 84.44 236 THR A O 1
ATOM 1939 N N . ASP A 1 237 ? -2.353 7.434 23.023 1.00 82.44 237 ASP A N 1
ATOM 1940 C CA . ASP A 1 237 ? -3.508 8.332 23.081 1.00 82.44 237 ASP A CA 1
ATOM 1941 C C . ASP A 1 237 ? -4.816 7.549 23.211 1.00 82.44 237 ASP A C 1
ATOM 1943 O O . ASP A 1 237 ? -5.733 7.959 23.915 1.00 82.44 237 ASP A O 1
ATOM 1947 N N . ILE A 1 238 ? -4.884 6.381 22.564 1.00 83.94 238 ILE A N 1
ATOM 1948 C CA . ILE A 1 238 ? -6.090 5.536 22.527 1.00 83.94 238 ILE A CA 1
ATOM 1949 C C . ILE A 1 238 ? -5.951 4.270 23.398 1.00 83.94 238 ILE A C 1
ATOM 1951 O O . ILE A 1 238 ? -6.912 3.557 23.702 1.00 83.94 238 ILE A O 1
ATOM 1955 N N . GLY A 1 239 ? -4.733 3.933 23.818 1.00 86.38 239 GLY A N 1
ATOM 1956 C CA . GLY A 1 239 ? -4.471 2.702 24.550 1.00 86.38 239 GLY A CA 1
ATOM 1957 C C . GLY A 1 239 ? -4.358 1.484 23.631 1.00 86.38 239 GLY A C 1
ATOM 1958 O O . GLY A 1 239 ? -3.651 1.507 22.624 1.00 86.38 239 GLY A O 1
ATOM 1959 N N . LYS A 1 240 ? -4.951 0.353 24.025 1.00 89.62 240 LYS A N 1
ATOM 1960 C CA . LYS A 1 240 ? -4.597 -0.963 23.476 1.00 89.62 240 LYS A CA 1
ATOM 1961 C C . LYS A 1 240 ? -5.758 -1.633 22.748 1.00 89.62 240 LYS A C 1
ATOM 1963 O O . LYS A 1 240 ? -6.801 -1.865 23.347 1.00 89.62 240 LYS A O 1
ATOM 1968 N N . P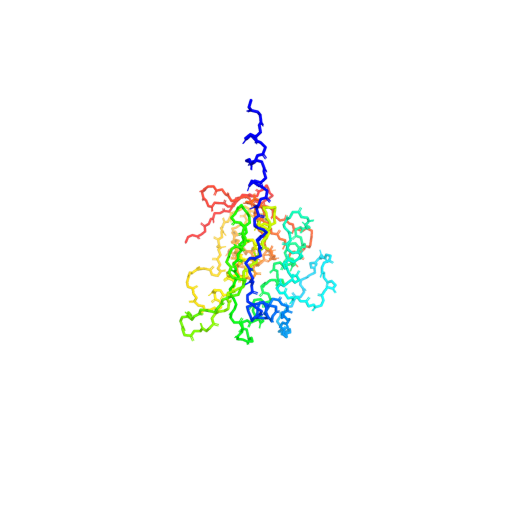HE A 1 241 ? -5.503 -2.069 21.518 1.00 91.94 241 PHE A N 1
ATOM 1969 C CA . PHE A 1 241 ? -6.424 -2.866 20.715 1.00 91.94 241 PHE A CA 1
ATOM 1970 C C . PHE A 1 241 ? -5.961 -4.316 20.594 1.00 91.94 241 PHE A C 1
ATOM 1972 O O . PHE A 1 241 ? -4.773 -4.601 20.401 1.00 91.94 241 PHE A O 1
ATOM 1979 N N . LYS A 1 242 ? -6.909 -5.248 20.686 1.00 91.50 242 LYS A N 1
ATOM 1980 C CA . LYS A 1 242 ? -6.680 -6.684 20.553 1.00 91.50 242 LYS A CA 1
ATOM 1981 C C . LYS A 1 242 ? -7.209 -7.200 19.224 1.00 91.50 242 LYS A C 1
ATOM 1983 O O . LYS A 1 242 ? -8.365 -6.955 18.908 1.00 91.50 242 LYS A O 1
ATOM 1988 N N . LEU A 1 243 ? -6.371 -7.928 18.486 1.00 91.06 243 LEU A N 1
ATOM 1989 C CA . LEU A 1 243 ? -6.760 -8.570 17.231 1.00 91.06 243 LEU A CA 1
ATOM 1990 C C . LEU A 1 243 ? -7.959 -9.501 17.463 1.00 91.06 243 LEU A C 1
ATOM 1992 O O . LEU A 1 243 ? -7.937 -10.306 18.400 1.00 91.06 243 LEU A O 1
ATOM 1996 N N . ILE A 1 244 ? -8.984 -9.357 16.630 1.00 87.31 244 ILE A N 1
ATOM 1997 C CA . ILE A 1 244 ? -10.137 -10.255 16.567 1.00 87.31 244 ILE A CA 1
ATOM 1998 C C . ILE A 1 244 ? -9.716 -11.410 15.650 1.00 87.31 244 ILE A C 1
ATOM 2000 O O . ILE A 1 244 ? -9.257 -11.163 14.537 1.00 87.31 244 ILE A O 1
ATOM 2004 N N . GLN A 1 245 ? -9.750 -12.637 16.172 1.00 64.06 245 GLN A N 1
ATOM 2005 C CA . GLN A 1 245 ? -9.457 -13.853 15.406 1.00 64.06 245 GLN A CA 1
ATOM 2006 C C . GLN A 1 245 ? -10.726 -14.381 14.758 1.00 64.06 245 GLN A C 1
ATOM 2008 O O . GLN A 1 245 ? -11.780 -14.288 15.430 1.00 64.06 245 GLN A O 1
#

Sequence (245 aa):
MPKFILLLIFISHSVIGQNTRTDKRVSEKFHEFFYYVPKPSTSNSEANLKSKYSSFNQFSLEKLFVLYDRTSPSINDIIFLERQIISLSENLFKEKKYILLEAIGGASGCVEPWYEEKEIDGRDIKIIRLCSGCSDYRSNYHLVVIYNAVMNQLLGIEPEAKHVMYSSRNFVENSTTTLDFDLVERTYSFINIETKEMIDKGFWTKLNGNYFLVSAMDDSKNYEFALTKKKHLKSTDIGKFKLIQ

Secondary structure (DSSP, 8-state):
--TTSSHHHHHTT----S-----HHHHHHHHHHHS--PPPP----------TTTT-----HHHHHHH--SSSS-HHHHHHHHHHHHHHHHHHHHTT--EEEEEEEGGG-S-S-SEEEEEETTEEEEEEEEEE-TTTHHHHHHHHHHHHHHHHHHHT-S---SEEEEEEEEETTTEEEEEEEETTT-EEEEEETTT--EEEEEEEEEETTEEEEEESS-TT-EEEEEEPTTSEEE-SSS-EEEE--

Foldseek 3Di:
DPVPVVVVVVVVVPPVPLCPPQPPVLVVVLCCQQVDWFDQDPDDDDLVQDDPCVPDPTDGNNRLLVQQDPPDGDPSNNQVSLQNLLRRLVRCVVVLNAEAEAEDEAPVFDNDRQWDWDQDPNHTYIYGYDTDYNVSSVSSVVSRVLNRVNSCVSVVNDDDDQWWKWWDLQAPPSFIWIWIARSNSQKIWIARPVVRDTPFIAGWDADPQWIWGQTSVDRVDIWIWHQDPQRWTATPVRGIIGTDD

Radius of gyration: 22.33 Å; chains: 1; bounding box: 86×38×54 Å